Protein AF-A0A482W1H2-F1 (afdb_monomer)

InterPro domains:
  IPR009038 GOLD domain [PF01105] (142-321)
  IPR009038 GOLD domain [PS50866] (151-233)
  IPR009038 GOLD domain [SM01190] (141-322)
  IPR009395 Biogenesis of lysosome-related organelles complex 1 subunit 1 [PTHR13073] (1-127)
  IPR036598 GOLD domain superfamily [SSF101576] (150-241)

Organism: Asbolus verrucosus (NCBI:txid1661398)

Sequence (332 aa):
MLSSMVKEHQAKQSSKKEIQEGKRKEACAAASDLTQALVDHLNVGVAQAYLNQKKLDAEAKQLHASATNFSKQTQQWLTLVESFSSALKEIGDVENWAKSIEGDVRTISTALEIVYKNSQEASQTQTTVPWYENLPAVAMDYKVHIDPGKEDCYFQYVNPGATFYVSFQVVRGGDGMAGFAVRHPSGQIVHPYQWKPSSEYQDQTSTGGYYSVCIDNQFSRFAGKLVNIYITVVRYDMWDKYTKEIDELNMNMENFTSTIVTVDRNINDILQYQHHSRAREAWDFNLLQDNNSYVVRWSIIQIIVIAATTAVQVYFVRKLFDIKTGSSRSRI

pLDDT: mean 84.41, std 13.29, range [44.81, 98.0]

Nearest PDB structures (foldseek):
  5gu5-assembly1_A  TM=9.517E-01  e=8.735E-11  Mus musculus
  7rrm-assembly2_B-2  TM=8.733E-01  e=1.654E-09  Homo sapiens
  5azw-assembly1_B  TM=9.036E-01  e=1.435E-08  Homo sapiens
  4tlg-assembly1_A  TM=7.667E-01  e=1.147E-06  Homo sapiens
  1sfp-assembly1_A-2  TM=5.319E-01  e=4.636E-04  Bos taurus

Structure (mmCIF, N/CA/C/O backbone):
data_AF-A0A482W1H2-F1
#
_entry.id   AF-A0A482W1H2-F1
#
loop_
_atom_site.group_PDB
_atom_site.id
_atom_site.type_symbol
_atom_site.label_atom_id
_atom_site.label_alt_id
_atom_site.label_comp_id
_atom_site.label_asym_id
_atom_site.label_entity_id
_atom_site.label_seq_id
_atom_site.pdbx_PDB_ins_code
_atom_site.Cartn_x
_atom_site.Cartn_y
_atom_site.Cartn_z
_atom_site.occupancy
_atom_site.B_iso_or_equiv
_atom_site.auth_seq_id
_atom_site.auth_comp_id
_atom_site.auth_asym_id
_atom_site.auth_atom_id
_atom_site.pdbx_PDB_model_num
ATOM 1 N N . MET A 1 1 ? 67.833 123.701 4.660 1.00 60.84 1 MET A N 1
ATOM 2 C CA . MET A 1 1 ? 67.737 122.621 5.670 1.00 60.84 1 MET A CA 1
ATOM 3 C C . MET A 1 1 ? 66.506 121.724 5.505 1.00 60.84 1 MET A C 1
ATOM 5 O O . MET A 1 1 ? 66.627 120.537 5.757 1.00 60.84 1 MET A O 1
ATOM 9 N N . LEU A 1 2 ? 65.358 122.225 5.021 1.00 72.06 2 LEU A N 1
ATOM 10 C CA . LEU A 1 2 ? 64.160 121.397 4.769 1.00 72.06 2 LEU A CA 1
ATOM 11 C C . LEU A 1 2 ? 64.299 120.419 3.586 1.00 72.06 2 LEU A C 1
ATOM 13 O O . LEU A 1 2 ? 63.928 119.258 3.699 1.00 72.06 2 LEU A O 1
ATOM 17 N N . SER A 1 3 ? 64.879 120.859 2.465 1.00 75.44 3 SER A N 1
ATOM 18 C CA . SER A 1 3 ? 64.976 120.036 1.243 1.00 75.44 3 SER A CA 1
ATOM 19 C C . SER A 1 3 ? 65.825 118.773 1.426 1.00 75.44 3 SER A C 1
ATOM 21 O O . SER A 1 3 ? 65.424 117.690 1.007 1.00 75.44 3 SER A O 1
ATOM 23 N N . SER A 1 4 ? 66.964 118.885 2.117 1.00 75.44 4 SER A N 1
ATOM 24 C CA . SER A 1 4 ? 67.827 117.732 2.401 1.00 75.44 4 SER A CA 1
ATOM 25 C C . SER A 1 4 ? 67.111 116.688 3.257 1.00 75.44 4 SER A C 1
ATOM 27 O O . SER A 1 4 ? 67.213 115.497 2.986 1.00 75.44 4 SER A O 1
ATOM 29 N N . MET A 1 5 ? 66.318 117.140 4.228 1.00 79.62 5 MET A N 1
ATOM 30 C CA . MET A 1 5 ? 65.550 116.270 5.115 1.00 79.62 5 MET A CA 1
ATOM 31 C C . MET A 1 5 ? 64.401 115.564 4.377 1.00 79.62 5 MET A C 1
ATOM 33 O O . MET A 1 5 ? 64.181 114.371 4.572 1.00 79.62 5 MET A O 1
ATOM 37 N N . VAL A 1 6 ? 63.711 116.272 3.473 1.00 78.25 6 VAL A N 1
ATOM 38 C CA . VAL A 1 6 ? 62.664 115.695 2.610 1.00 78.25 6 VAL A CA 1
ATOM 39 C C . VAL A 1 6 ? 63.244 114.651 1.666 1.00 78.25 6 VAL A C 1
ATOM 41 O O . VAL A 1 6 ? 62.684 113.566 1.543 1.00 78.25 6 VAL A O 1
ATOM 44 N N . LYS A 1 7 ? 64.378 114.948 1.026 1.00 82.06 7 LYS A N 1
ATOM 45 C CA . LYS A 1 7 ? 65.005 114.042 0.058 1.00 82.06 7 LYS A CA 1
ATOM 46 C C . LYS A 1 7 ? 65.476 112.745 0.723 1.00 82.06 7 LYS A C 1
ATOM 48 O O . LYS A 1 7 ? 65.290 111.663 0.174 1.00 82.06 7 LYS A O 1
ATOM 53 N N . GLU A 1 8 ? 66.028 112.839 1.931 1.00 83.44 8 GLU A N 1
ATOM 54 C CA . GLU A 1 8 ? 66.431 111.673 2.719 1.00 83.44 8 GLU A CA 1
ATOM 55 C C . GLU A 1 8 ? 65.225 110.867 3.223 1.00 83.44 8 GLU A C 1
ATOM 57 O O . GLU A 1 8 ? 65.229 109.637 3.149 1.00 83.44 8 GLU A O 1
ATOM 62 N N . HIS A 1 9 ? 64.166 111.541 3.685 1.00 82.81 9 HIS A N 1
ATOM 63 C CA . HIS A 1 9 ? 62.922 110.868 4.052 1.00 82.81 9 HIS A CA 1
ATOM 64 C C . HIS A 1 9 ? 62.311 110.143 2.850 1.00 82.81 9 HIS A C 1
ATOM 66 O O . HIS A 1 9 ? 61.956 108.976 2.977 1.00 82.81 9 HIS A O 1
ATOM 72 N N . GLN A 1 10 ? 62.259 110.788 1.679 1.00 78.88 10 GLN A N 1
ATOM 73 C CA . GLN A 1 10 ? 61.773 110.191 0.433 1.00 78.88 10 GLN A CA 1
ATOM 74 C C . GLN A 1 10 ? 62.584 108.952 0.028 1.00 78.88 10 GLN A C 1
ATOM 76 O O . GLN A 1 10 ? 61.983 107.936 -0.304 1.00 78.88 10 GLN A O 1
ATOM 81 N N . ALA A 1 11 ? 63.918 108.976 0.118 1.00 72.50 11 ALA A N 1
ATOM 82 C CA . ALA A 1 11 ? 64.754 107.811 -0.199 1.00 72.50 11 ALA A CA 1
ATOM 83 C C . ALA A 1 11 ? 64.601 106.671 0.825 1.00 72.50 11 ALA A C 1
ATOM 85 O O . ALA A 1 11 ? 64.528 105.493 0.473 1.00 72.50 11 ALA A O 1
ATOM 86 N N . LYS A 1 12 ? 64.502 107.005 2.117 1.00 85.00 12 LYS A N 1
ATOM 87 C CA . LYS A 1 12 ? 64.200 106.014 3.159 1.00 85.00 12 LYS A CA 1
ATOM 88 C C . LYS A 1 12 ? 62.801 105.430 2.974 1.00 85.00 12 LYS A C 1
ATOM 90 O O . LYS A 1 12 ? 62.611 104.237 3.194 1.00 85.00 12 LYS A O 1
ATOM 95 N N . GLN A 1 13 ? 61.830 106.240 2.561 1.00 86.62 13 GLN A N 1
ATOM 96 C CA . GLN A 1 13 ? 60.470 105.797 2.277 1.00 86.62 13 GLN A CA 1
ATOM 97 C C . GLN A 1 13 ? 60.430 104.882 1.048 1.00 86.62 13 GLN A C 1
ATOM 99 O O . GLN A 1 13 ? 59.791 103.835 1.118 1.00 86.62 13 GLN A O 1
ATOM 104 N N . SER A 1 14 ? 61.139 105.212 -0.038 1.00 84.25 14 SER A N 1
ATOM 105 C CA . SER A 1 14 ? 61.232 104.346 -1.221 1.00 84.25 14 SER A CA 1
ATOM 106 C C . SER A 1 14 ? 61.936 103.026 -0.903 1.00 84.25 14 SER A C 1
ATOM 108 O O . SER A 1 14 ? 61.413 101.970 -1.237 1.00 84.25 14 SER A O 1
ATOM 110 N N . SER A 1 15 ? 63.046 103.063 -0.158 1.00 87.06 15 SER A N 1
ATOM 111 C CA . SER A 1 15 ? 63.764 101.856 0.273 1.00 87.06 15 SER A CA 1
ATOM 112 C C . SER A 1 15 ? 62.911 100.970 1.189 1.00 87.06 15 SER A C 1
ATOM 114 O O . SER A 1 15 ? 62.834 99.758 0.991 1.00 87.06 15 SER A O 1
ATOM 116 N N . LYS A 1 16 ? 62.186 101.555 2.154 1.00 87.69 16 LYS A N 1
ATOM 117 C CA . LYS A 1 16 ? 61.230 100.798 2.980 1.00 87.69 16 LYS A CA 1
ATOM 118 C C . LYS A 1 16 ? 60.110 100.190 2.142 1.00 87.69 16 LYS A C 1
ATOM 120 O O . LYS A 1 16 ? 59.722 99.056 2.409 1.00 87.69 16 LYS A O 1
ATOM 125 N N . LYS A 1 17 ? 59.605 100.923 1.144 1.00 86.12 17 LYS A N 1
ATOM 126 C CA . LYS A 1 17 ? 58.564 100.438 0.234 1.00 86.12 17 LYS A CA 1
ATOM 127 C C . LYS A 1 17 ? 59.053 99.241 -0.585 1.00 86.12 17 LYS A C 1
ATOM 129 O O . LYS A 1 17 ? 58.345 98.244 -0.633 1.00 86.12 17 LYS A O 1
ATOM 134 N N . GLU A 1 18 ? 60.260 99.287 -1.143 1.00 79.94 18 GLU A N 1
ATOM 135 C CA . GLU A 1 18 ? 60.852 98.153 -1.871 1.00 79.94 18 GLU A CA 1
ATOM 136 C C . GLU A 1 18 ? 61.064 96.934 -0.973 1.00 79.94 18 GLU A C 1
ATOM 138 O O . GLU A 1 18 ? 60.687 95.825 -1.343 1.00 79.94 18 GLU A O 1
ATOM 143 N N . ILE A 1 19 ? 61.597 97.128 0.239 1.00 91.00 19 ILE A N 1
ATOM 144 C CA . ILE A 1 19 ? 61.777 96.030 1.199 1.00 91.00 19 ILE A CA 1
ATOM 145 C C . ILE A 1 19 ? 60.418 95.433 1.596 1.00 91.00 19 ILE A C 1
ATOM 147 O O . ILE A 1 19 ? 60.288 94.214 1.704 1.00 91.00 19 ILE A O 1
ATOM 151 N N . GLN A 1 20 ? 59.388 96.261 1.799 1.00 83.69 20 GLN A N 1
ATOM 152 C CA . GLN A 1 20 ? 58.037 95.791 2.111 1.00 83.69 20 GLN A CA 1
ATOM 153 C C . GLN A 1 20 ? 57.396 95.058 0.924 1.00 83.69 20 GLN A C 1
ATOM 155 O O . GLN A 1 20 ? 56.755 94.029 1.128 1.00 83.69 20 GLN A O 1
ATOM 160 N N . GLU A 1 21 ? 57.592 95.530 -0.309 1.00 88.50 21 GLU A N 1
ATOM 161 C CA . GLU A 1 21 ? 57.155 94.828 -1.520 1.00 88.50 21 GLU A CA 1
ATOM 162 C C . GLU A 1 21 ? 57.900 93.500 -1.717 1.00 88.50 21 GLU A C 1
ATOM 164 O O . GLU A 1 21 ? 57.268 92.510 -2.088 1.00 88.50 21 GLU A O 1
ATOM 169 N N . GLY A 1 22 ? 59.199 93.446 -1.409 1.00 91.69 22 GLY A N 1
ATOM 170 C CA . GLY A 1 22 ? 60.004 92.223 -1.412 1.00 91.69 22 GLY A CA 1
ATOM 171 C C . GLY A 1 22 ? 59.475 91.193 -0.416 1.00 91.69 22 GLY A C 1
ATOM 172 O O . GLY A 1 22 ? 59.097 90.093 -0.811 1.00 91.69 22 GLY A O 1
ATOM 173 N N . LYS A 1 23 ? 59.302 91.589 0.851 1.00 91.94 23 LYS A N 1
ATOM 174 C CA . LYS A 1 23 ? 58.713 90.723 1.886 1.00 91.94 23 LYS A CA 1
ATOM 175 C C . LYS A 1 23 ? 57.289 90.285 1.548 1.00 91.94 23 LYS A C 1
ATOM 177 O O . LYS A 1 23 ? 56.908 89.159 1.848 1.00 91.94 23 LYS A O 1
ATOM 182 N N . ARG A 1 24 ? 56.492 91.150 0.905 1.00 91.12 24 ARG A N 1
ATOM 183 C CA . ARG A 1 24 ? 55.151 90.785 0.425 1.00 91.12 24 ARG A CA 1
ATOM 184 C C . ARG A 1 24 ? 55.225 89.706 -0.655 1.00 91.12 24 ARG A C 1
ATOM 186 O O . ARG A 1 24 ? 54.437 88.769 -0.606 1.00 91.12 24 ARG A O 1
ATOM 193 N N . LYS A 1 25 ? 56.154 89.818 -1.612 1.00 92.56 25 LYS A N 1
ATOM 194 C CA . LYS A 1 25 ? 56.367 88.794 -2.649 1.00 92.56 25 LYS A CA 1
ATOM 195 C C . LYS A 1 25 ? 56.822 87.466 -2.046 1.00 92.56 25 LYS A C 1
ATOM 197 O O . LYS A 1 25 ? 56.262 86.442 -2.412 1.00 92.56 25 LYS A O 1
ATOM 202 N N . GLU A 1 26 ? 57.760 87.489 -1.102 1.00 93.12 26 GLU A N 1
ATOM 203 C CA . GLU A 1 26 ? 58.218 86.286 -0.390 1.00 93.12 26 GLU A CA 1
ATOM 204 C C . GLU A 1 26 ? 57.081 85.622 0.394 1.00 93.12 2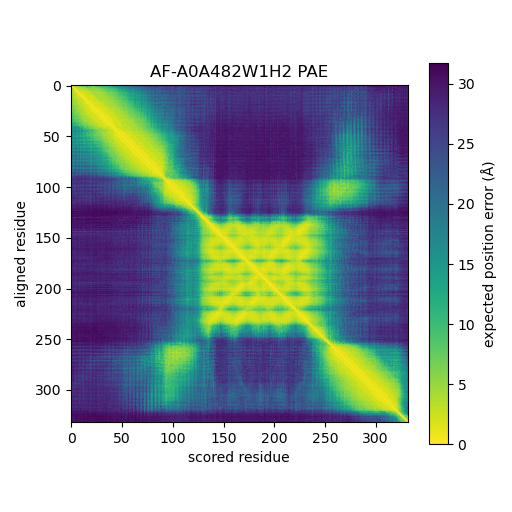6 GLU A C 1
ATOM 206 O O . GLU A 1 26 ? 56.884 84.415 0.285 1.00 93.12 26 GLU A O 1
ATOM 211 N N . ALA A 1 27 ? 56.273 86.405 1.116 1.00 92.31 27 ALA A N 1
ATOM 212 C CA . ALA A 1 27 ? 55.111 85.885 1.832 1.00 92.31 27 ALA A CA 1
ATOM 213 C C . ALA A 1 27 ? 54.056 85.293 0.879 1.00 92.31 27 ALA A C 1
ATOM 215 O O . ALA A 1 27 ? 53.499 84.238 1.169 1.00 92.31 27 ALA A O 1
ATOM 216 N N . CYS A 1 28 ? 53.796 85.934 -0.269 1.00 91.75 28 CYS A N 1
ATOM 217 C CA . CYS A 1 28 ? 52.891 85.397 -1.289 1.00 91.75 28 CYS A CA 1
ATOM 218 C C . CYS A 1 28 ? 53.426 84.107 -1.926 1.00 91.75 28 CYS A C 1
ATOM 220 O O . CYS A 1 28 ? 52.642 83.190 -2.150 1.00 91.75 28 CYS A O 1
ATOM 222 N N . ALA A 1 29 ? 54.732 84.021 -2.195 1.00 93.75 29 ALA A N 1
ATOM 223 C CA . ALA A 1 29 ? 55.358 82.815 -2.733 1.00 93.75 29 ALA A CA 1
ATOM 224 C C . ALA A 1 29 ? 55.294 81.661 -1.724 1.00 93.75 29 ALA A C 1
ATOM 226 O O . ALA A 1 29 ? 54.770 80.603 -2.049 1.00 93.75 29 ALA A O 1
ATOM 227 N N . ALA A 1 30 ? 55.693 81.897 -0.470 1.00 93.56 30 ALA A N 1
ATOM 228 C CA . ALA A 1 30 ? 55.628 80.887 0.586 1.00 93.56 30 ALA A CA 1
ATOM 229 C C . ALA A 1 30 ? 54.189 80.411 0.861 1.00 93.56 30 ALA A C 1
ATOM 231 O O . ALA A 1 30 ? 53.959 79.223 1.084 1.00 93.56 30 ALA A O 1
ATOM 232 N N . ALA A 1 31 ? 53.206 81.319 0.816 1.00 93.69 31 ALA A N 1
ATOM 233 C CA . ALA A 1 31 ? 51.795 80.955 0.926 1.00 93.69 31 ALA A CA 1
ATOM 234 C C . ALA A 1 31 ? 51.332 80.105 -0.269 1.00 93.69 31 ALA A C 1
ATOM 236 O O . ALA A 1 31 ? 50.649 79.105 -0.064 1.00 93.69 31 ALA A O 1
ATOM 237 N N . SER A 1 32 ? 51.733 80.466 -1.494 1.00 92.69 32 SER A N 1
ATOM 238 C CA . SER A 1 32 ? 51.430 79.697 -2.705 1.00 92.69 32 SER A CA 1
ATOM 239 C C . SER A 1 32 ? 52.026 78.288 -2.640 1.00 92.69 32 SER A C 1
ATOM 241 O O . SER A 1 32 ? 51.312 77.315 -2.878 1.00 92.69 32 SER A O 1
ATOM 243 N N . ASP A 1 33 ? 53.294 78.164 -2.249 1.00 93.81 33 ASP A N 1
ATOM 244 C CA . ASP A 1 33 ? 53.989 76.879 -2.127 1.00 93.81 33 ASP A CA 1
ATOM 245 C C . ASP A 1 33 ? 53.321 75.977 -1.084 1.00 93.81 33 ASP A C 1
ATOM 247 O O . ASP A 1 33 ? 53.091 74.794 -1.340 1.00 93.81 33 ASP A O 1
ATOM 251 N N . LEU A 1 34 ? 52.927 76.536 0.068 1.00 93.88 34 LEU A N 1
ATOM 252 C CA . LEU A 1 34 ? 52.179 75.794 1.082 1.00 93.88 34 LEU A CA 1
ATOM 253 C C . LEU A 1 34 ? 50.813 75.338 0.555 1.00 93.88 34 LEU A C 1
ATOM 255 O O . LEU A 1 34 ? 50.430 74.191 0.779 1.00 93.88 34 LEU A O 1
ATOM 259 N N . THR A 1 35 ? 50.075 76.209 -0.144 1.00 92.56 35 THR A N 1
ATOM 260 C CA . THR A 1 35 ? 48.774 75.829 -0.713 1.00 92.56 35 THR A CA 1
ATOM 261 C C . THR A 1 35 ? 48.912 74.739 -1.766 1.00 92.56 35 THR A C 1
ATOM 263 O O . THR A 1 35 ? 48.115 73.805 -1.759 1.00 92.56 35 THR A O 1
ATOM 266 N N . GLN A 1 36 ? 49.945 74.798 -2.609 1.00 92.50 36 GLN A N 1
ATOM 267 C CA . GLN A 1 36 ? 50.203 73.781 -3.621 1.00 92.50 36 GLN A CA 1
ATOM 268 C C . GLN A 1 36 ? 50.574 72.445 -2.970 1.00 92.50 36 GLN A C 1
ATOM 270 O O . GLN A 1 36 ? 49.955 71.429 -3.274 1.00 92.50 36 GLN A O 1
ATOM 275 N N . ALA A 1 37 ? 51.493 72.450 -2.000 1.00 91.75 37 ALA A N 1
ATOM 276 C CA . ALA A 1 37 ? 51.878 71.247 -1.265 1.00 91.75 37 ALA A CA 1
ATOM 277 C C . ALA A 1 37 ? 50.694 70.616 -0.508 1.00 91.75 37 ALA A C 1
ATOM 279 O O . ALA A 1 37 ? 50.556 69.392 -0.477 1.00 91.75 37 ALA A O 1
ATOM 280 N N . LEU A 1 38 ? 49.813 71.438 0.078 1.00 92.31 38 LEU A N 1
ATOM 281 C CA . LEU A 1 38 ? 48.607 70.966 0.758 1.00 92.31 38 LEU A CA 1
ATOM 282 C C . LEU A 1 38 ? 47.605 70.349 -0.226 1.00 92.31 38 LEU A C 1
ATOM 284 O O . LEU A 1 38 ? 47.059 69.282 0.056 1.00 92.31 38 LEU A O 1
ATOM 288 N N . VAL A 1 39 ? 47.375 70.999 -1.371 1.00 92.94 39 VAL A N 1
ATOM 289 C CA . VAL A 1 39 ? 46.490 70.497 -2.432 1.00 92.94 39 VAL A CA 1
ATOM 290 C C . VAL A 1 39 ? 47.022 69.184 -2.999 1.00 92.94 39 VAL A C 1
ATOM 292 O O . VAL A 1 39 ? 46.257 68.232 -3.122 1.00 92.94 39 VAL A O 1
ATOM 295 N N . ASP A 1 40 ? 48.322 69.090 -3.273 1.00 91.50 40 ASP A N 1
ATOM 296 C CA . ASP A 1 40 ? 48.941 67.875 -3.804 1.00 91.50 40 ASP A CA 1
ATOM 297 C C . ASP A 1 40 ? 48.857 66.720 -2.801 1.00 91.50 40 ASP A C 1
ATOM 299 O O . ASP A 1 40 ? 48.434 65.619 -3.159 1.00 91.50 40 ASP A O 1
ATOM 303 N N . HIS A 1 41 ? 49.159 66.971 -1.522 1.00 89.94 41 HIS A N 1
ATOM 304 C CA . HIS A 1 41 ? 49.015 65.960 -0.474 1.00 89.94 41 HIS A CA 1
ATOM 305 C C . HIS A 1 41 ? 47.560 65.493 -0.325 1.00 89.94 41 HIS A C 1
ATOM 307 O O . HIS A 1 41 ? 47.296 64.293 -0.209 1.00 89.94 41 HIS A O 1
ATOM 313 N N . LEU A 1 42 ? 46.600 66.423 -0.354 1.00 90.94 42 LEU A N 1
ATOM 314 C CA . LEU A 1 42 ? 45.182 66.092 -0.255 1.00 90.94 42 LEU A CA 1
ATOM 315 C C . LEU A 1 42 ? 44.706 65.303 -1.481 1.00 90.94 42 LEU A C 1
ATOM 317 O O . LEU A 1 42 ? 44.036 64.288 -1.316 1.00 90.94 42 LEU A O 1
ATOM 321 N N . ASN A 1 43 ? 45.109 65.690 -2.692 1.00 92.00 43 ASN A N 1
ATOM 322 C CA . ASN A 1 43 ? 44.768 64.984 -3.927 1.00 92.00 43 ASN A CA 1
ATOM 323 C C . ASN A 1 43 ? 45.324 63.555 -3.948 1.00 92.00 43 ASN A C 1
ATOM 325 O O . ASN A 1 43 ? 44.599 62.623 -4.295 1.00 92.00 43 ASN A O 1
ATOM 329 N N . VAL A 1 44 ? 46.581 63.360 -3.533 1.00 92.44 44 VAL A N 1
ATOM 330 C CA . VAL A 1 44 ? 47.191 62.024 -3.428 1.00 92.44 44 VAL A CA 1
ATOM 331 C C . VAL A 1 44 ? 46.484 61.186 -2.361 1.00 92.44 44 VAL A C 1
ATOM 333 O O . VAL A 1 44 ? 46.137 60.032 -2.617 1.00 92.44 44 VAL A O 1
ATOM 336 N N . GLY A 1 45 ? 46.209 61.765 -1.188 1.00 91.62 45 GLY A N 1
ATOM 337 C CA . GLY A 1 45 ? 45.482 61.087 -0.113 1.00 91.62 45 GLY A CA 1
ATOM 338 C C . GLY A 1 45 ? 44.071 60.663 -0.530 1.00 91.62 45 GLY A C 1
ATOM 339 O O . GLY A 1 45 ? 43.669 59.524 -0.288 1.00 91.62 45 GLY A O 1
ATOM 340 N N . VAL A 1 46 ? 43.342 61.542 -1.222 1.00 94.06 46 VAL A N 1
ATOM 341 C CA . VAL A 1 46 ? 42.001 61.263 -1.758 1.00 94.06 46 VAL A CA 1
ATOM 342 C C . VAL A 1 46 ? 42.057 60.188 -2.845 1.00 94.06 46 VAL A C 1
ATOM 344 O O . VAL A 1 46 ? 41.245 59.264 -2.821 1.00 94.06 46 VAL A O 1
ATOM 347 N N . ALA A 1 47 ? 43.032 60.244 -3.758 1.00 90.25 47 ALA A N 1
ATOM 348 C CA . ALA A 1 47 ? 43.207 59.225 -4.792 1.00 90.25 47 ALA A CA 1
ATOM 349 C C . ALA A 1 47 ? 43.491 57.839 -4.188 1.00 90.25 47 ALA A C 1
ATOM 351 O O . ALA A 1 47 ? 42.886 56.847 -4.599 1.00 90.25 47 ALA A O 1
ATOM 352 N N . GLN A 1 48 ? 44.353 57.764 -3.169 1.00 93.06 48 GLN A N 1
ATOM 353 C CA . GLN A 1 48 ? 44.643 56.512 -2.472 1.00 93.06 48 GLN A CA 1
ATOM 354 C C . GLN A 1 48 ? 43.421 55.985 -1.710 1.00 93.06 48 GLN A C 1
ATOM 356 O O . GLN A 1 48 ? 43.129 54.789 -1.771 1.00 93.06 48 GLN A O 1
ATOM 361 N N . ALA A 1 49 ? 42.682 56.859 -1.019 1.00 93.88 49 ALA A N 1
ATOM 362 C CA . ALA A 1 49 ? 41.448 56.485 -0.333 1.00 93.88 49 ALA A CA 1
ATOM 363 C C . ALA A 1 49 ? 40.408 55.930 -1.318 1.00 93.88 49 ALA A C 1
ATOM 365 O O . ALA A 1 49 ? 39.799 54.896 -1.049 1.00 93.88 49 ALA A O 1
ATOM 366 N N . TYR A 1 50 ? 40.275 56.551 -2.492 1.00 94.12 50 TYR A N 1
ATOM 367 C CA . TYR A 1 50 ? 39.379 56.093 -3.550 1.00 94.12 50 TYR A CA 1
ATOM 368 C C . TYR A 1 50 ? 39.781 54.721 -4.113 1.00 94.12 50 TYR A C 1
ATOM 370 O O . TYR A 1 50 ? 38.935 53.843 -4.290 1.00 94.12 50 TYR A O 1
ATOM 378 N N . LEU A 1 51 ? 41.077 54.490 -4.356 1.00 93.81 51 LEU A N 1
ATOM 379 C CA . LEU A 1 51 ? 41.577 53.184 -4.800 1.00 93.81 51 LEU A CA 1
ATOM 380 C C . LEU A 1 51 ? 41.342 52.092 -3.749 1.00 93.81 51 LEU A C 1
ATOM 382 O O . LEU A 1 51 ? 40.902 50.993 -4.095 1.00 93.81 51 LEU A O 1
ATOM 386 N N . ASN A 1 52 ? 41.580 52.404 -2.473 1.00 95.31 52 ASN A N 1
ATOM 387 C CA . ASN A 1 52 ? 41.309 51.489 -1.368 1.00 95.31 52 ASN A CA 1
ATOM 388 C C . ASN A 1 52 ? 39.810 51.175 -1.260 1.00 95.31 52 ASN A C 1
ATOM 390 O O . ASN A 1 52 ? 39.451 50.006 -1.142 1.00 95.31 52 ASN A O 1
ATOM 394 N N . GLN A 1 53 ? 38.938 52.182 -1.375 1.00 93.88 53 GLN A N 1
ATOM 395 C CA . GLN A 1 53 ? 37.486 51.994 -1.394 1.00 93.88 53 GLN A CA 1
ATOM 396 C C . GLN A 1 53 ? 37.060 51.066 -2.536 1.00 93.88 53 GLN A C 1
ATOM 398 O O . GLN A 1 53 ? 36.332 50.105 -2.309 1.00 93.88 53 GLN A O 1
ATOM 403 N N . LYS A 1 54 ? 37.574 51.283 -3.753 1.00 95.75 54 LYS A N 1
ATOM 404 C CA . LYS A 1 54 ? 37.257 50.434 -4.910 1.00 95.75 54 LYS A CA 1
ATOM 405 C C . LYS A 1 54 ? 37.722 48.987 -4.719 1.00 95.75 54 LYS A C 1
ATOM 407 O O . LYS A 1 54 ? 37.029 48.061 -5.142 1.00 95.75 54 LYS A O 1
ATOM 412 N N . LYS A 1 55 ? 38.889 48.783 -4.098 1.00 95.75 55 LYS A N 1
ATOM 413 C CA . LYS A 1 55 ? 39.404 47.446 -3.774 1.00 95.75 55 LYS A CA 1
ATOM 414 C C . LYS A 1 55 ? 38.527 46.752 -2.728 1.00 95.75 55 LYS A C 1
ATOM 416 O O . LYS A 1 55 ? 38.144 45.606 -2.942 1.00 95.75 55 LYS A O 1
ATOM 421 N N . LEU A 1 56 ? 38.158 47.460 -1.660 1.00 95.69 56 LEU A N 1
ATOM 422 C CA . LEU A 1 56 ? 37.254 46.951 -0.627 1.00 95.69 56 LEU A CA 1
ATOM 423 C C . LEU A 1 56 ? 35.879 46.592 -1.202 1.00 95.69 56 LEU A C 1
ATOM 425 O O . LEU A 1 56 ? 35.366 45.518 -0.906 1.00 95.69 56 LEU A O 1
ATOM 429 N N . ASP A 1 57 ? 35.319 47.420 -2.086 1.00 95.62 57 ASP A N 1
ATOM 430 C CA . ASP A 1 57 ? 34.048 47.125 -2.760 1.00 95.62 57 ASP A CA 1
ATOM 431 C C . ASP A 1 57 ? 34.134 45.866 -3.638 1.00 95.62 57 ASP A C 1
ATOM 433 O O . ASP A 1 57 ? 33.174 45.095 -3.726 1.00 95.62 57 ASP A O 1
ATOM 437 N N . ALA A 1 58 ? 35.272 45.636 -4.301 1.00 94.88 58 ALA A N 1
ATOM 438 C CA . ALA A 1 58 ? 35.490 44.437 -5.107 1.00 94.88 58 ALA A CA 1
ATOM 439 C C . ALA A 1 58 ? 35.595 43.174 -4.236 1.00 94.88 58 ALA A C 1
ATOM 441 O O . ALA A 1 58 ? 34.922 42.180 -4.519 1.00 94.88 58 ALA A O 1
ATOM 442 N N . GLU A 1 59 ? 36.378 43.225 -3.155 1.00 95.81 59 GLU A N 1
ATOM 443 C CA . GLU A 1 59 ? 36.508 42.124 -2.192 1.00 95.81 59 GLU A CA 1
ATOM 444 C C . GLU A 1 59 ? 35.171 41.831 -1.493 1.00 95.81 59 GLU A C 1
ATOM 446 O O . GLU A 1 59 ? 34.781 40.669 -1.376 1.00 95.81 59 GLU A O 1
ATOM 451 N N . ALA A 1 60 ? 34.407 42.863 -1.120 1.00 95.00 60 ALA A N 1
ATOM 452 C CA . ALA A 1 60 ? 33.078 42.720 -0.531 1.00 95.00 60 ALA A CA 1
ATOM 453 C C . ALA A 1 60 ? 32.089 42.045 -1.495 1.00 95.00 60 ALA A C 1
ATOM 455 O O . ALA A 1 60 ? 31.361 41.132 -1.098 1.00 95.00 60 ALA A O 1
ATOM 456 N N . LYS A 1 61 ? 32.090 42.432 -2.780 1.00 95.56 61 LYS A N 1
ATOM 457 C CA . LYS A 1 61 ? 31.267 41.776 -3.813 1.00 95.56 61 LYS A CA 1
ATOM 458 C C . LYS A 1 61 ? 31.649 40.312 -4.002 1.00 95.56 61 LYS A C 1
ATOM 460 O O . LYS A 1 61 ? 30.763 39.463 -4.098 1.00 95.56 61 LYS A O 1
ATOM 465 N N . GLN A 1 62 ? 32.944 40.006 -4.037 1.00 95.00 62 GLN A N 1
ATOM 466 C CA . GLN A 1 62 ? 33.421 38.630 -4.162 1.00 95.00 62 GLN A CA 1
ATOM 467 C C . GLN A 1 62 ? 33.030 37.788 -2.942 1.00 95.00 62 GLN A C 1
ATOM 469 O O . GLN A 1 62 ? 32.534 36.673 -3.101 1.00 95.00 62 GLN A O 1
ATOM 474 N N . LEU A 1 63 ? 33.197 38.326 -1.733 1.00 95.31 63 LEU A N 1
ATOM 475 C CA . LEU A 1 63 ? 32.798 37.656 -0.499 1.00 95.31 63 LEU A CA 1
ATOM 476 C C . LEU A 1 63 ? 31.289 37.387 -0.479 1.00 95.31 63 LEU A C 1
ATOM 478 O O . LEU A 1 63 ? 30.869 36.282 -0.145 1.00 95.31 63 LEU A O 1
ATOM 482 N N . HIS A 1 64 ? 30.477 38.359 -0.899 1.00 94.44 64 HIS A N 1
ATOM 483 C CA . HIS A 1 64 ? 29.027 38.206 -0.986 1.00 94.44 64 HIS A CA 1
ATOM 484 C C . HIS A 1 64 ? 28.614 37.117 -1.990 1.00 94.44 64 HIS A C 1
ATOM 486 O O . HIS A 1 64 ? 27.750 36.288 -1.692 1.00 94.44 64 HIS A O 1
ATOM 492 N N . ALA A 1 65 ? 29.267 37.060 -3.156 1.00 94.75 65 ALA A N 1
ATOM 493 C CA . ALA A 1 65 ? 29.039 36.005 -4.141 1.00 94.75 65 ALA A CA 1
ATOM 494 C C . ALA A 1 65 ? 29.410 34.616 -3.587 1.00 94.75 65 ALA A C 1
ATOM 496 O O . ALA A 1 65 ? 28.621 33.676 -3.698 1.00 94.75 65 ALA A O 1
ATOM 497 N N . SER A 1 66 ? 30.566 34.494 -2.928 1.00 94.06 66 SER A N 1
ATOM 498 C CA . SER A 1 66 ? 31.002 33.251 -2.280 1.00 94.06 66 SER A CA 1
ATOM 499 C C . SER A 1 66 ? 30.057 32.819 -1.158 1.00 94.06 66 SER A C 1
ATOM 501 O O . SER A 1 66 ? 29.687 31.650 -1.102 1.00 94.06 66 SER A O 1
ATOM 503 N N . ALA A 1 67 ? 29.600 33.748 -0.313 1.00 94.62 67 ALA A N 1
ATOM 504 C CA . ALA A 1 67 ? 28.634 33.471 0.751 1.00 94.62 67 ALA A CA 1
ATOM 505 C C . ALA A 1 67 ? 27.286 32.995 0.189 1.00 94.62 67 ALA A C 1
ATOM 507 O O . ALA A 1 67 ? 26.698 32.044 0.700 1.00 94.62 67 ALA A O 1
ATOM 508 N N . THR A 1 68 ? 26.828 33.601 -0.910 1.00 95.06 68 THR A N 1
ATOM 509 C CA . THR A 1 68 ? 25.597 33.187 -1.599 1.00 95.06 68 THR A CA 1
ATOM 510 C C . THR A 1 68 ? 25.734 31.780 -2.179 1.00 95.06 68 THR A C 1
ATOM 512 O O . THR A 1 68 ? 24.835 30.954 -2.029 1.00 95.06 68 THR A O 1
ATOM 515 N N . ASN A 1 69 ? 26.869 31.471 -2.810 1.00 93.50 69 ASN A N 1
ATOM 516 C CA . ASN A 1 69 ? 27.138 30.133 -3.339 1.00 93.50 69 ASN A CA 1
ATOM 517 C C . ASN A 1 69 ? 27.245 29.090 -2.224 1.00 93.50 69 ASN A C 1
ATOM 519 O O . ASN A 1 69 ? 26.656 28.017 -2.335 1.00 93.50 69 ASN A O 1
ATOM 523 N N . PHE A 1 70 ? 27.932 29.417 -1.132 1.00 95.25 70 PHE A N 1
ATOM 524 C CA . PHE A 1 70 ? 28.036 28.548 0.035 1.00 95.25 70 PHE A CA 1
ATOM 525 C C . PHE A 1 70 ? 26.670 28.296 0.685 1.00 95.25 70 PHE A C 1
ATOM 527 O O . PHE A 1 70 ? 26.353 27.161 1.032 1.00 95.25 70 PHE A O 1
ATOM 534 N N . SER A 1 71 ? 25.820 29.322 0.787 1.00 93.81 71 SER A N 1
ATOM 535 C CA . SER A 1 71 ? 24.443 29.181 1.272 1.00 93.81 71 SER A CA 1
ATOM 536 C C . SER A 1 71 ? 23.631 28.230 0.388 1.00 93.81 71 SER A C 1
ATOM 538 O O . SER A 1 71 ? 23.001 27.310 0.908 1.00 93.81 71 SER A O 1
ATOM 540 N N . LYS A 1 72 ? 23.723 28.367 -0.944 1.00 93.25 72 LYS A N 1
ATOM 541 C CA . LYS A 1 72 ? 23.077 27.441 -1.890 1.00 93.25 72 LYS A CA 1
ATOM 542 C C . LYS A 1 72 ? 23.576 26.007 -1.727 1.00 93.25 72 LYS A C 1
ATOM 544 O O . LYS A 1 72 ? 22.766 25.089 -1.664 1.00 93.25 72 LYS A O 1
ATOM 549 N N . GLN A 1 73 ? 24.890 25.808 -1.626 1.00 93.19 73 GLN A N 1
ATOM 550 C CA . GLN A 1 73 ? 25.470 24.481 -1.398 1.00 93.19 73 GLN A CA 1
ATOM 551 C C . GLN A 1 73 ? 25.024 23.886 -0.059 1.00 93.19 73 GLN A C 1
ATOM 553 O O . GLN A 1 73 ? 24.703 22.705 0.010 1.00 93.19 73 GLN A O 1
ATOM 558 N N . THR A 1 74 ? 24.950 24.698 0.994 1.00 94.19 74 THR A N 1
ATOM 559 C CA . THR A 1 74 ? 24.469 24.268 2.314 1.00 94.19 74 THR A CA 1
ATOM 560 C C . THR A 1 74 ? 23.000 23.846 2.255 1.00 94.19 74 THR A C 1
ATOM 562 O O . THR A 1 74 ? 22.641 22.818 2.819 1.00 94.19 74 THR A O 1
ATOM 565 N N . GLN A 1 75 ? 22.154 24.581 1.525 1.00 92.12 75 GLN A N 1
ATOM 566 C CA . GLN A 1 75 ? 20.761 24.181 1.298 1.00 92.12 75 GLN A CA 1
ATOM 567 C C . GLN A 1 75 ? 20.663 22.868 0.514 1.00 92.12 75 GLN A C 1
ATOM 569 O O . GLN A 1 75 ? 19.885 21.997 0.888 1.00 92.12 75 GLN A O 1
ATOM 574 N N . GLN A 1 76 ? 21.487 22.679 -0.520 1.00 91.88 76 GLN A N 1
ATOM 575 C CA . GLN A 1 76 ? 21.552 21.405 -1.245 1.00 91.88 76 GLN A CA 1
ATOM 576 C C . GLN A 1 76 ? 21.961 20.248 -0.320 1.00 91.88 76 GLN A C 1
ATOM 578 O O . GLN A 1 76 ? 21.316 19.201 -0.315 1.00 91.88 76 GLN A O 1
ATOM 583 N N . TRP A 1 77 ? 22.978 20.445 0.519 1.00 92.44 77 TRP A N 1
ATOM 584 C CA . TRP A 1 77 ? 23.379 19.457 1.521 1.00 92.44 77 TRP A CA 1
ATOM 585 C C . TRP A 1 77 ? 22.264 19.141 2.520 1.00 92.44 77 TRP A C 1
ATOM 587 O O . TRP A 1 77 ? 22.045 17.970 2.819 1.00 92.44 77 TRP A O 1
ATOM 597 N N . LEU A 1 78 ? 21.520 20.147 2.984 1.00 91.62 78 LEU A N 1
ATOM 598 C CA . LEU A 1 78 ? 20.363 19.937 3.857 1.00 91.62 78 LEU A CA 1
ATOM 599 C C . LEU A 1 78 ? 19.300 19.067 3.184 1.00 91.62 78 LEU A C 1
ATOM 601 O O . LEU A 1 78 ? 18.859 18.095 3.786 1.00 91.62 78 LEU A O 1
ATOM 605 N N . THR A 1 79 ? 18.964 19.333 1.917 1.00 89.88 79 THR A N 1
ATOM 606 C CA . THR A 1 79 ? 17.983 18.506 1.189 1.00 89.88 79 THR A CA 1
ATOM 607 C C . THR A 1 79 ? 18.437 17.051 1.019 1.00 89.88 79 THR A C 1
ATOM 609 O O . THR A 1 79 ? 17.631 16.123 1.117 1.00 89.88 79 THR A O 1
ATOM 612 N N . LEU A 1 80 ? 19.738 16.812 0.821 1.00 86.06 80 LEU A N 1
ATOM 613 C CA . LEU A 1 80 ? 20.298 15.457 0.769 1.00 86.06 80 LEU A CA 1
ATOM 614 C C . LEU A 1 80 ? 20.211 14.749 2.128 1.00 86.06 80 LEU A C 1
ATOM 616 O O . LEU A 1 80 ? 19.847 13.579 2.190 1.00 86.06 80 LEU A O 1
ATOM 620 N N . VAL A 1 81 ? 20.492 15.455 3.223 1.00 89.31 81 VAL A N 1
ATOM 621 C CA . VAL A 1 81 ? 20.371 14.899 4.579 1.00 89.31 81 VAL A CA 1
ATOM 622 C C . VAL A 1 81 ? 18.909 14.614 4.939 1.00 89.31 81 VAL A C 1
ATOM 624 O O . VAL A 1 81 ? 18.619 13.572 5.523 1.00 89.31 81 VAL A O 1
ATOM 627 N N . GLU A 1 82 ? 17.979 15.492 4.565 1.00 84.88 82 GLU A N 1
ATOM 628 C CA . GLU A 1 82 ? 16.542 15.289 4.782 1.00 84.88 82 GLU A CA 1
ATOM 629 C C . GLU A 1 82 ? 16.006 14.096 3.983 1.00 84.88 82 GLU A C 1
ATOM 631 O O . GLU A 1 82 ? 15.325 13.243 4.551 1.00 84.88 82 GLU A O 1
ATOM 636 N N . SER A 1 83 ? 16.359 13.981 2.699 1.00 75.56 83 SER A N 1
ATOM 637 C CA . SER A 1 83 ? 15.967 12.828 1.872 1.00 75.56 83 SER A CA 1
ATOM 638 C C . SER A 1 83 ? 16.554 11.509 2.384 1.00 75.56 83 SER A C 1
ATOM 640 O O . SER A 1 83 ? 15.841 10.509 2.453 1.00 75.56 83 SER A O 1
ATOM 642 N N . PHE A 1 84 ? 17.813 11.506 2.828 1.00 77.56 84 PHE A N 1
ATOM 643 C CA . PHE A 1 84 ? 18.429 10.340 3.459 1.00 77.56 84 PHE A CA 1
ATOM 644 C C . PHE A 1 84 ? 17.742 9.962 4.781 1.00 77.56 84 PHE A C 1
ATOM 646 O O . PHE A 1 84 ? 17.449 8.793 5.019 1.00 77.56 84 PHE A O 1
ATOM 653 N N . SER A 1 85 ? 17.429 10.952 5.622 1.00 77.00 85 SER A N 1
ATOM 654 C CA . SER A 1 85 ? 16.675 10.759 6.868 1.00 77.00 85 SER A CA 1
ATOM 655 C C . SER A 1 85 ? 15.276 10.187 6.610 1.00 77.00 85 SER A C 1
ATOM 657 O O . SER A 1 85 ? 14.836 9.286 7.321 1.00 77.00 85 SER A O 1
ATOM 659 N N . SER A 1 86 ? 14.595 10.651 5.556 1.00 72.81 86 SER A N 1
ATOM 660 C CA . SER A 1 86 ? 13.307 10.101 5.118 1.00 72.81 86 SER A CA 1
ATOM 661 C C . SER A 1 86 ? 13.430 8.638 4.691 1.00 72.81 86 SER A C 1
ATOM 663 O O . SER A 1 86 ? 12.666 7.803 5.163 1.00 72.81 86 SER A O 1
ATOM 665 N N . ALA A 1 87 ? 14.436 8.298 3.880 1.00 69.88 87 ALA A N 1
ATOM 666 C CA . ALA A 1 87 ? 14.680 6.916 3.464 1.00 69.88 87 ALA A CA 1
ATOM 667 C C . ALA A 1 87 ? 15.009 5.989 4.654 1.00 69.88 87 ALA A C 1
ATOM 669 O O . ALA A 1 87 ? 14.577 4.840 4.687 1.00 69.88 87 ALA A O 1
ATOM 670 N N . LEU A 1 88 ? 15.731 6.483 5.669 1.00 65.94 88 LEU A N 1
ATOM 671 C CA . LEU A 1 88 ? 15.972 5.733 6.908 1.00 65.94 88 LEU A CA 1
ATOM 672 C C . LEU A 1 88 ? 14.692 5.509 7.723 1.00 65.94 88 LEU A C 1
ATOM 674 O O . LEU A 1 88 ? 14.531 4.441 8.313 1.00 65.94 88 LEU A O 1
ATOM 678 N N . LYS A 1 89 ? 13.777 6.487 7.753 1.00 72.62 89 LYS A N 1
ATOM 679 C CA . LYS A 1 89 ? 12.461 6.313 8.385 1.00 72.62 89 LYS A CA 1
ATOM 680 C C . LYS A 1 89 ? 11.637 5.243 7.678 1.00 72.62 89 LYS A C 1
ATOM 682 O O . L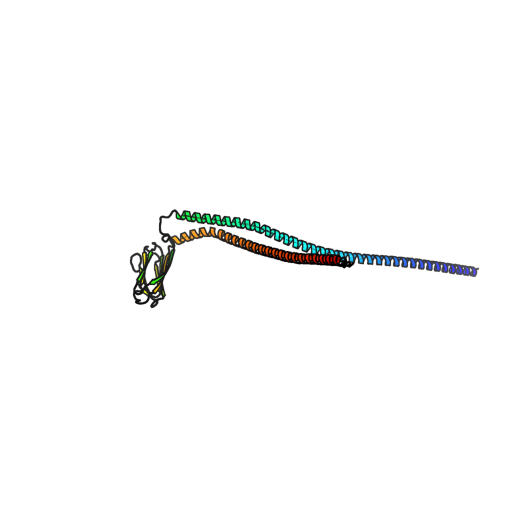YS A 1 89 ? 11.048 4.421 8.364 1.00 72.62 89 LYS A O 1
ATOM 687 N N . GLU A 1 90 ? 11.652 5.212 6.347 1.00 67.69 90 GLU A N 1
ATOM 688 C CA . GLU A 1 90 ? 10.959 4.180 5.561 1.00 67.69 90 GLU A CA 1
ATOM 689 C C . GLU A 1 90 ? 11.480 2.766 5.868 1.00 67.69 90 GLU A C 1
ATOM 691 O O . GLU A 1 90 ? 10.693 1.833 5.983 1.00 67.69 90 GLU A O 1
ATOM 696 N N . ILE A 1 91 ? 12.790 2.593 6.085 1.00 64.38 91 ILE A N 1
ATOM 697 C CA . ILE A 1 91 ? 13.361 1.300 6.510 1.00 64.38 91 ILE A CA 1
ATOM 698 C C . ILE A 1 91 ? 12.880 0.915 7.918 1.00 64.38 91 ILE A C 1
ATOM 700 O O . ILE A 1 91 ? 12.560 -0.247 8.166 1.00 64.38 91 ILE A O 1
ATOM 704 N N . GLY A 1 92 ? 12.815 1.887 8.833 1.00 66.19 92 GLY A N 1
ATOM 705 C CA . GLY A 1 92 ? 12.262 1.682 10.173 1.00 66.19 92 GLY A CA 1
ATOM 706 C C . GLY A 1 92 ? 10.771 1.329 10.165 1.00 66.19 92 GLY A C 1
ATOM 707 O O . GLY A 1 92 ? 10.325 0.582 11.034 1.00 66.19 92 GLY A O 1
ATOM 708 N N . ASP A 1 93 ? 10.017 1.807 9.172 1.00 69.75 93 ASP A N 1
ATOM 709 C CA . ASP A 1 93 ? 8.589 1.519 9.011 1.00 69.75 93 ASP A CA 1
ATOM 710 C C . ASP A 1 93 ? 8.343 0.055 8.618 1.00 69.75 93 ASP A C 1
ATOM 712 O O . ASP A 1 93 ? 7.430 -0.569 9.140 1.00 69.75 93 ASP A O 1
ATOM 716 N N . VAL A 1 94 ? 9.215 -0.565 7.809 1.00 71.81 94 VAL A N 1
ATOM 717 C CA . VAL A 1 94 ? 9.058 -1.977 7.396 1.00 71.81 94 VAL A CA 1
ATOM 718 C C . VAL A 1 94 ? 9.148 -2.951 8.578 1.00 71.81 94 VAL A C 1
ATOM 720 O O . VAL A 1 94 ? 8.345 -3.882 8.675 1.00 71.81 94 VAL A O 1
ATOM 723 N N . GLU A 1 95 ? 10.096 -2.755 9.501 1.00 74.12 95 GLU A N 1
ATOM 724 C CA . GLU A 1 95 ? 10.188 -3.586 10.714 1.00 74.12 95 GLU A CA 1
ATOM 725 C C . GLU A 1 95 ? 8.965 -3.377 11.622 1.00 74.12 95 GLU A C 1
ATOM 727 O O . GLU A 1 95 ? 8.468 -4.316 12.251 1.00 74.12 95 GLU A O 1
ATOM 732 N N . ASN A 1 96 ? 8.452 -2.147 11.665 1.00 76.19 96 ASN A N 1
ATOM 733 C CA . ASN A 1 96 ? 7.294 -1.791 12.469 1.00 76.19 96 ASN A CA 1
ATOM 734 C C . ASN A 1 96 ? 5.993 -2.355 11.875 1.00 76.19 96 ASN A C 1
ATOM 736 O O . ASN A 1 96 ? 5.179 -2.916 12.608 1.00 76.19 96 ASN A O 1
ATOM 740 N N . TRP A 1 97 ? 5.831 -2.301 10.550 1.00 77.62 97 TRP A N 1
ATOM 741 C CA . TRP A 1 97 ? 4.740 -2.945 9.821 1.00 77.62 97 TRP A CA 1
ATOM 742 C C . TRP A 1 97 ? 4.758 -4.454 10.027 1.00 77.62 97 TRP A C 1
ATOM 744 O O . TRP A 1 97 ? 3.713 -5.032 10.310 1.00 77.62 97 TRP A O 1
ATOM 754 N N . ALA A 1 98 ? 5.930 -5.093 9.979 1.00 79.75 98 ALA A N 1
ATOM 755 C CA . ALA A 1 98 ? 6.047 -6.525 10.241 1.00 79.75 98 ALA A CA 1
ATOM 756 C C . ALA A 1 98 ? 5.567 -6.895 11.658 1.00 79.75 98 ALA A C 1
ATOM 758 O O . ALA A 1 98 ? 4.776 -7.826 11.814 1.00 79.75 98 ALA A O 1
ATOM 759 N N . LYS A 1 99 ? 5.980 -6.136 12.683 1.00 81.81 99 LYS A N 1
ATOM 760 C CA . LYS A 1 99 ? 5.530 -6.347 14.072 1.00 81.81 99 LYS A CA 1
ATOM 761 C C . LYS A 1 99 ? 4.036 -6.063 14.260 1.00 81.81 99 LYS A C 1
ATOM 763 O O . LYS A 1 99 ? 3.373 -6.800 14.987 1.00 81.81 99 LYS A O 1
ATOM 768 N N . SER A 1 100 ? 3.504 -5.028 13.606 1.00 78.44 100 SER A N 1
ATOM 769 C CA . SER A 1 100 ? 2.073 -4.695 13.655 1.00 78.44 100 SER A CA 1
ATOM 770 C C . SER A 1 100 ? 1.229 -5.798 13.022 1.00 78.44 100 SER A C 1
ATOM 772 O O . SER A 1 100 ? 0.307 -6.299 13.657 1.00 78.44 100 SER A O 1
ATOM 774 N N . ILE A 1 101 ? 1.593 -6.240 11.813 1.00 79.38 101 ILE A N 1
ATOM 775 C CA . ILE A 1 101 ? 0.898 -7.323 11.109 1.00 79.38 101 ILE A CA 1
ATOM 776 C C . ILE A 1 101 ? 0.949 -8.616 11.928 1.00 79.38 101 ILE A C 1
ATOM 778 O O . ILE A 1 101 ? -0.062 -9.304 12.030 1.00 79.38 101 ILE A O 1
ATOM 782 N N . GLU A 1 102 ? 2.084 -8.949 12.553 1.00 83.25 102 GLU A N 1
ATOM 783 C CA . GLU A 1 102 ? 2.171 -10.131 13.419 1.00 83.25 102 GLU A CA 1
ATOM 784 C C . GLU A 1 102 ? 1.187 -10.049 14.602 1.00 83.25 102 GLU A C 1
ATOM 786 O O . GLU A 1 102 ? 0.499 -11.028 14.908 1.00 83.25 102 GLU A O 1
ATOM 791 N N . GLY A 1 103 ? 1.089 -8.885 15.253 1.00 83.44 103 GLY A N 1
ATOM 792 C CA . GLY A 1 103 ? 0.145 -8.650 16.349 1.00 83.44 103 GLY A CA 1
ATOM 793 C C . GLY A 1 103 ? -1.320 -8.751 15.912 1.00 83.44 103 GLY A C 1
ATOM 794 O O . GLY A 1 103 ? -2.124 -9.432 16.560 1.00 83.44 103 GLY A O 1
ATOM 795 N N . ASP A 1 104 ? -1.656 -8.139 14.780 1.00 80.50 104 ASP A N 1
ATOM 796 C CA . ASP A 1 104 ? -3.013 -8.137 14.233 1.00 80.50 104 ASP A CA 1
ATOM 797 C C . ASP A 1 104 ? -3.443 -9.547 13.788 1.00 80.50 104 ASP A C 1
ATOM 799 O O . ASP A 1 104 ? -4.541 -10.007 14.117 1.00 80.50 104 ASP A O 1
ATOM 803 N N . VAL A 1 105 ? -2.551 -10.296 13.128 1.00 81.44 105 VAL A N 1
ATOM 804 C CA . VAL A 1 105 ? -2.800 -11.684 12.698 1.00 81.44 105 VAL A CA 1
ATOM 805 C C . VAL A 1 105 ? -2.994 -12.619 13.894 1.00 81.44 105 VAL A C 1
ATOM 807 O O . VAL A 1 105 ? -3.884 -13.474 13.868 1.00 81.44 105 VAL A O 1
ATOM 810 N N . ARG A 1 106 ? -2.225 -12.452 14.979 1.00 84.38 106 ARG A N 1
ATOM 811 C CA . ARG A 1 106 ? -2.440 -13.219 16.220 1.00 84.38 106 ARG A CA 1
ATOM 812 C C . ARG A 1 106 ? -3.806 -12.934 16.840 1.00 84.38 106 ARG A C 1
ATOM 814 O O . ARG A 1 106 ? -4.469 -13.863 17.306 1.00 84.38 106 ARG A O 1
ATOM 821 N N . THR A 1 107 ? -4.239 -11.676 16.828 1.00 79.19 107 THR A N 1
ATOM 822 C CA . THR A 1 107 ? -5.548 -11.272 17.360 1.00 79.19 107 THR A CA 1
ATOM 823 C C . THR A 1 107 ? -6.681 -11.925 16.567 1.00 79.19 107 THR A C 1
ATOM 825 O O . THR A 1 107 ? -7.560 -12.555 17.158 1.00 79.19 107 THR A O 1
ATOM 828 N N . ILE A 1 108 ? -6.602 -11.877 15.233 1.00 79.19 108 ILE A N 1
ATOM 829 C CA . ILE A 1 108 ? -7.540 -12.550 14.320 1.00 79.19 108 ILE A CA 1
ATOM 830 C C . ILE A 1 108 ? -7.589 -14.059 14.594 1.00 79.19 108 ILE A C 1
ATOM 832 O O . ILE A 1 108 ? -8.670 -14.623 14.758 1.00 79.19 108 ILE A O 1
ATOM 836 N N . SER A 1 109 ? -6.427 -14.714 14.688 1.00 79.25 109 SER A N 1
ATOM 837 C CA . SER A 1 109 ? -6.337 -16.160 14.929 1.00 79.25 109 SER A CA 1
ATOM 838 C C . SER A 1 109 ? -6.980 -16.566 16.255 1.00 79.25 109 SER A C 1
ATOM 840 O O . SER A 1 109 ? -7.719 -17.547 16.312 1.00 79.25 109 SER A O 1
ATOM 842 N N . THR A 1 110 ? -6.719 -15.808 17.320 1.00 80.06 110 THR A N 1
ATOM 843 C CA . THR A 1 110 ? -7.241 -16.115 18.658 1.00 80.06 110 THR A CA 1
ATOM 844 C C . THR A 1 110 ? -8.759 -15.925 18.707 1.00 80.06 110 THR A C 1
ATOM 846 O O . THR A 1 110 ? -9.471 -16.755 19.269 1.00 80.06 110 THR A O 1
ATOM 849 N N . ALA A 1 111 ? -9.276 -14.870 18.069 1.00 76.81 111 ALA A N 1
ATOM 850 C CA . ALA A 1 111 ? -10.713 -14.634 17.963 1.00 76.81 111 ALA A CA 1
ATOM 851 C C . ALA A 1 111 ? -11.428 -15.757 17.189 1.00 76.81 111 ALA A C 1
ATOM 853 O O . ALA A 1 111 ? -12.458 -16.259 17.640 1.00 76.81 111 ALA A O 1
ATOM 854 N N . LEU A 1 112 ? -10.859 -16.201 16.063 1.00 74.50 112 LEU A N 1
ATOM 855 C CA . LEU A 1 112 ? -11.408 -17.306 15.272 1.00 74.50 112 LEU A CA 1
ATOM 856 C C . LEU A 1 112 ? -11.424 -18.630 16.047 1.00 74.50 112 LEU A C 1
ATOM 858 O O . LEU A 1 112 ? -12.406 -19.368 15.964 1.00 74.50 112 LEU A O 1
ATOM 862 N N . GLU A 1 113 ? -10.387 -18.923 16.838 1.00 78.06 113 GLU A N 1
ATOM 863 C CA . GLU A 1 113 ? -10.375 -20.110 17.703 1.00 78.06 113 GLU A CA 1
ATOM 864 C C . GLU A 1 113 ? -11.489 -20.086 18.756 1.00 78.06 113 GLU A C 1
ATOM 866 O O . GLU A 1 113 ? -12.095 -21.125 19.025 1.00 78.06 113 GLU A O 1
ATOM 871 N N . ILE A 1 114 ? -11.774 -18.921 19.345 1.00 77.44 114 ILE A N 1
ATOM 872 C CA . ILE A 1 114 ? -12.849 -18.764 20.336 1.00 77.44 114 ILE A CA 1
ATOM 873 C C . ILE A 1 114 ? -14.212 -19.019 19.684 1.00 77.44 114 ILE A C 1
ATOM 875 O O . ILE A 1 114 ? -15.003 -19.804 20.206 1.00 77.44 114 ILE A O 1
ATOM 879 N N . VAL A 1 115 ? -14.471 -18.416 18.520 1.00 73.44 115 VAL A N 1
ATOM 880 C CA . VAL A 1 115 ? -15.723 -18.626 17.770 1.00 73.44 115 VAL A CA 1
ATOM 881 C C . VAL A 1 115 ? -15.892 -20.100 17.397 1.00 73.44 115 VAL A C 1
ATOM 883 O O . VAL A 1 115 ? -16.964 -20.674 17.590 1.00 73.44 115 VAL A O 1
ATOM 886 N N . 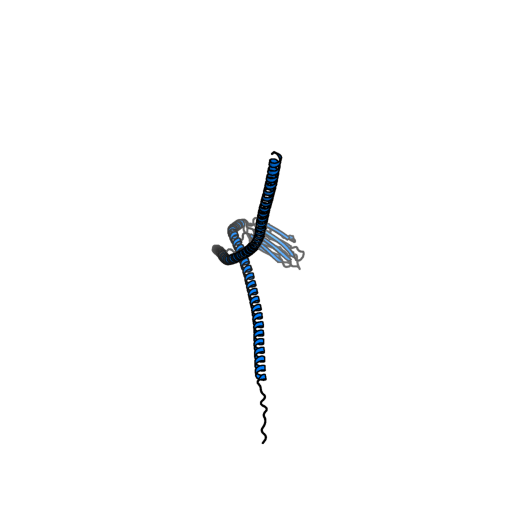TYR A 1 116 ? -14.821 -20.740 16.923 1.00 74.12 116 TYR A N 1
ATOM 887 C CA . TYR A 1 116 ? -14.842 -22.155 16.572 1.00 74.12 116 TYR A CA 1
ATOM 888 C C . TYR A 1 116 ? -15.137 -23.050 17.787 1.00 74.12 116 TYR A C 1
ATOM 890 O O . TYR A 1 116 ? -16.001 -23.925 17.707 1.00 74.12 116 TYR A O 1
ATOM 898 N N . LYS A 1 117 ? -14.489 -22.818 18.935 1.00 72.69 117 LYS A N 1
ATOM 899 C CA . LYS A 1 117 ? -14.743 -23.591 20.165 1.00 72.69 117 LYS A CA 1
ATOM 900 C C . LYS A 1 117 ? -16.169 -23.406 20.687 1.00 72.69 117 LYS A C 1
ATOM 902 O O . LYS A 1 117 ? -16.829 -24.402 20.973 1.00 72.69 117 LYS A O 1
ATOM 907 N N . ASN A 1 118 ? -16.680 -22.175 20.700 1.00 67.50 118 ASN A N 1
ATOM 908 C CA . ASN A 1 118 ? -18.061 -21.893 21.103 1.00 67.50 118 ASN A CA 1
ATOM 909 C C . ASN A 1 118 ? -19.081 -22.610 20.199 1.00 67.50 118 ASN A C 1
ATOM 911 O O . ASN A 1 118 ? -20.084 -23.130 20.686 1.00 67.50 118 ASN A O 1
ATOM 915 N N . SER A 1 119 ? -18.810 -22.711 18.890 1.00 60.25 119 SER A N 1
ATOM 916 C CA . SER A 1 119 ? -19.674 -23.456 17.961 1.00 60.25 119 SER A CA 1
ATOM 917 C C . SER A 1 119 ? -19.700 -24.972 18.230 1.00 60.25 119 SER A C 1
ATOM 919 O O . SER A 1 119 ? -20.728 -25.626 18.031 1.00 60.25 119 SER A O 1
ATOM 921 N N . GLN A 1 120 ? -18.597 -25.541 18.732 1.00 55.25 120 GLN A N 1
ATOM 922 C CA . GLN A 1 120 ? -18.530 -26.961 19.082 1.00 55.25 120 GLN A CA 1
ATOM 923 C C . GLN A 1 120 ? -19.250 -27.281 20.395 1.00 55.25 120 GLN A C 1
ATOM 925 O O . GLN A 1 120 ? -19.930 -28.304 20.476 1.00 55.25 120 GLN A O 1
ATOM 930 N N . GLU A 1 121 ? -19.151 -26.413 21.403 1.00 53.06 121 GLU A N 1
ATOM 931 C CA . GLU A 1 121 ? -19.832 -26.606 22.692 1.00 53.06 121 GLU A CA 1
ATOM 932 C C . GLU A 1 121 ? -21.359 -26.471 22.569 1.00 53.06 121 GLU A C 1
ATOM 934 O O . GLU A 1 121 ? -22.096 -27.248 23.178 1.00 53.06 121 GLU A O 1
ATOM 939 N N . ALA A 1 122 ? -21.851 -25.583 21.695 1.00 52.50 122 ALA A N 1
ATOM 940 C CA . ALA A 1 122 ? -23.280 -25.460 21.386 1.00 52.50 122 ALA A CA 1
ATOM 941 C C . ALA A 1 122 ? -23.878 -26.717 20.715 1.00 52.50 122 ALA A C 1
ATOM 943 O O . ALA A 1 122 ? -25.083 -26.953 20.789 1.00 52.50 122 ALA A O 1
ATOM 944 N N . SER A 1 123 ? -23.043 -27.552 20.089 1.00 45.94 123 SER A N 1
ATOM 945 C CA . SER A 1 123 ? -23.483 -28.756 19.373 1.00 45.94 123 SER A CA 1
ATOM 946 C C . SER A 1 123 ? -23.625 -29.998 20.270 1.00 45.94 123 SER A C 1
ATOM 948 O O . SER A 1 123 ? -24.122 -31.022 19.806 1.00 45.94 123 SER A O 1
ATOM 950 N N . GLN A 1 124 ? -23.210 -29.950 21.544 1.00 46.44 124 GLN A N 1
ATOM 951 C CA . GLN A 1 124 ? -23.167 -31.136 22.420 1.00 46.44 124 GLN A CA 1
ATOM 952 C C . GLN A 1 124 ? -24.391 -31.322 23.342 1.00 46.44 124 GLN A C 1
ATOM 954 O O . GLN A 1 124 ? -24.481 -32.350 24.013 1.00 46.44 124 GLN A O 1
ATOM 959 N N . THR A 1 125 ? -25.362 -30.399 23.369 1.00 46.38 125 THR A N 1
ATOM 960 C CA . THR A 1 125 ? -26.501 -30.433 24.322 1.00 46.38 125 THR A CA 1
ATOM 961 C C . THR A 1 125 ? -27.902 -30.596 23.719 1.00 46.38 125 THR A C 1
ATOM 963 O O . THR A 1 125 ? -28.876 -30.556 24.470 1.00 46.38 125 THR A O 1
ATOM 966 N N . GLN A 1 126 ? -28.064 -30.841 22.414 1.00 45.91 126 GLN A N 1
ATOM 967 C CA . GLN A 1 126 ? -29.395 -31.038 21.819 1.00 45.91 126 GLN A CA 1
ATOM 968 C C . GLN A 1 126 ? -29.657 -32.483 21.386 1.00 45.91 126 GLN A C 1
ATOM 97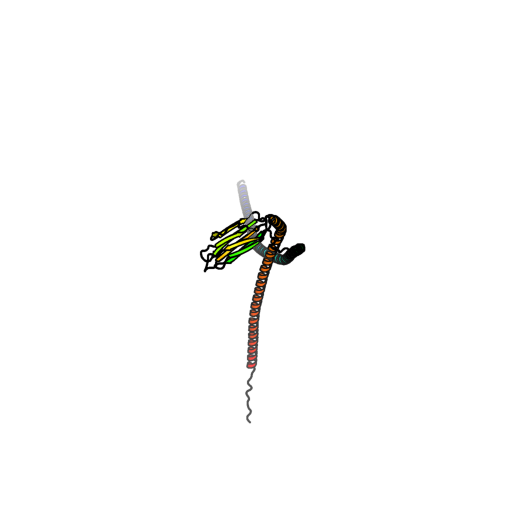0 O O . GLN A 1 126 ? -28.973 -33.047 20.535 1.00 45.91 126 GLN A O 1
ATOM 975 N N . THR A 1 127 ? -30.709 -33.062 21.974 1.00 51.62 127 THR A N 1
ATOM 976 C CA . THR A 1 127 ? -31.446 -34.234 21.489 1.00 51.62 127 THR A CA 1
ATOM 977 C C . THR A 1 127 ? -31.604 -34.144 19.972 1.00 51.62 127 THR A C 1
ATOM 979 O O . THR A 1 127 ? -31.926 -33.075 19.465 1.00 51.62 127 THR A O 1
ATOM 982 N N . THR A 1 128 ? -31.373 -35.244 19.257 1.00 47.16 128 THR A N 1
ATOM 983 C CA . THR A 1 128 ? -31.328 -35.333 17.789 1.00 47.16 128 THR A CA 1
ATOM 984 C C . THR A 1 128 ? -32.669 -34.986 17.133 1.00 47.16 128 THR A C 1
ATOM 986 O O . THR A 1 128 ? -33.411 -35.868 16.706 1.00 47.16 128 THR A O 1
ATOM 989 N N . VAL A 1 129 ? -32.997 -33.703 17.063 1.00 58.88 129 VAL A N 1
ATOM 990 C CA . VAL A 1 129 ? -34.038 -33.174 16.185 1.00 58.88 129 VAL A CA 1
ATOM 991 C C . VAL A 1 129 ? -33.343 -32.782 14.879 1.00 58.88 129 VAL A C 1
ATOM 993 O O . VAL A 1 129 ? -32.262 -32.185 14.937 1.00 58.88 129 VAL A O 1
ATOM 996 N N . PRO A 1 130 ? -33.877 -33.133 13.699 1.00 65.19 130 PRO A N 1
ATOM 997 C CA . PRO A 1 130 ? -33.287 -32.706 12.439 1.00 65.19 130 PRO A CA 1
ATOM 998 C C . PRO A 1 130 ? -33.110 -31.182 12.404 1.00 65.19 130 PRO A C 1
ATOM 1000 O O . PRO A 1 130 ? -33.999 -30.437 12.811 1.00 65.19 130 PRO A O 1
ATOM 1003 N N . TRP A 1 131 ? -31.964 -30.715 11.900 1.00 58.69 131 TRP A N 1
ATOM 1004 C CA . TRP A 1 131 ? -31.549 -29.302 11.930 1.00 58.69 131 TRP A CA 1
ATOM 1005 C C . TRP A 1 131 ? -32.587 -28.315 11.364 1.00 58.69 131 TRP A C 1
ATOM 1007 O O . TRP A 1 131 ? -32.572 -27.141 11.721 1.00 58.69 131 TRP A O 1
ATOM 1017 N N . TYR A 1 132 ? -33.497 -28.783 10.505 1.00 64.25 132 TYR A N 1
ATOM 1018 C CA . TYR A 1 132 ? -34.543 -27.977 9.880 1.00 64.25 132 TYR A CA 1
ATOM 1019 C C . TYR A 1 132 ? -35.781 -27.733 10.762 1.00 64.25 132 TYR A C 1
ATOM 1021 O O . TYR A 1 132 ? -36.535 -26.807 10.480 1.00 64.25 132 TYR A O 1
ATOM 1029 N N . GLU A 1 133 ? -36.002 -28.506 11.833 1.00 64.69 133 GLU A N 1
ATOM 1030 C CA . GLU A 1 133 ? -37.168 -28.333 12.722 1.00 64.69 133 GLU A CA 1
ATOM 1031 C C . GLU A 1 133 ? -37.020 -27.157 13.704 1.00 64.69 133 GLU A C 1
ATOM 1033 O O . GLU A 1 133 ? -38.016 -26.629 14.203 1.00 64.69 133 GLU A O 1
ATOM 1038 N N . ASN A 1 134 ? -35.783 -26.717 13.957 1.00 68.88 134 ASN A N 1
ATOM 1039 C CA . ASN A 1 134 ? -35.469 -25.622 14.880 1.00 68.88 134 ASN A CA 1
ATOM 1040 C C . ASN A 1 134 ? -35.259 -24.267 14.183 1.00 68.88 134 ASN A C 1
ATOM 1042 O O . ASN A 1 134 ? -34.920 -23.287 14.847 1.00 68.88 134 ASN A O 1
ATOM 1046 N N . LEU A 1 135 ? -35.445 -24.186 12.862 1.00 71.06 135 LEU A N 1
ATOM 1047 C CA . LEU A 1 135 ? -35.237 -22.943 12.123 1.00 71.06 135 LEU A CA 1
ATOM 1048 C C . LEU A 1 135 ? -36.366 -21.932 12.406 1.00 71.06 135 LEU A C 1
ATOM 1050 O O . LEU A 1 135 ? -37.543 -22.298 12.362 1.00 71.06 135 LEU A O 1
ATOM 1054 N N . PRO A 1 136 ? -36.040 -20.650 12.661 1.00 77.38 136 PRO A N 1
ATOM 1055 C CA . PRO A 1 136 ? -37.035 -19.607 12.930 1.00 77.38 136 PRO A CA 1
ATOM 1056 C C . PRO A 1 136 ? -37.826 -19.215 11.674 1.00 77.38 136 PRO A C 1
ATOM 1058 O O . PRO A 1 136 ? -38.956 -18.739 11.763 1.00 77.38 136 PRO A O 1
ATOM 1061 N N . ALA A 1 137 ? -37.253 -19.434 10.493 1.00 82.69 137 ALA A N 1
ATOM 1062 C CA . ALA A 1 137 ? -37.955 -19.325 9.231 1.00 82.69 137 ALA A CA 1
ATOM 1063 C C . ALA A 1 137 ? -37.412 -20.365 8.251 1.00 82.69 137 ALA A C 1
ATOM 1065 O O . ALA A 1 137 ? -36.200 -20.518 8.099 1.00 82.69 137 ALA A O 1
ATOM 1066 N N . VAL A 1 138 ? -38.313 -21.059 7.567 1.00 85.62 138 VAL A N 1
ATOM 1067 C CA . VAL A 1 138 ? -37.993 -21.936 6.442 1.00 85.62 138 VAL A CA 1
ATOM 1068 C C . VAL A 1 138 ? -38.603 -21.295 5.209 1.00 85.62 138 VAL A C 1
ATOM 1070 O O . VAL A 1 138 ? -39.812 -21.098 5.169 1.00 85.62 138 VAL A O 1
ATOM 1073 N N . ALA A 1 139 ? -37.781 -20.948 4.223 1.00 88.81 139 ALA A N 1
ATOM 1074 C CA . ALA A 1 139 ? -38.231 -20.436 2.935 1.00 88.81 139 ALA A CA 1
ATOM 1075 C C . ALA A 1 139 ? -37.672 -21.324 1.829 1.00 88.81 139 ALA A C 1
ATOM 1077 O O . ALA A 1 139 ? -36.461 -21.519 1.736 1.00 88.81 139 ALA A O 1
ATOM 1078 N N . MET A 1 140 ? -38.555 -21.877 1.007 1.00 88.38 140 MET A N 1
ATOM 1079 C CA . MET A 1 140 ? -38.188 -22.798 -0.057 1.00 88.38 140 MET A CA 1
ATOM 1080 C C . MET A 1 140 ? -38.774 -22.312 -1.373 1.00 88.38 140 MET A C 1
ATOM 1082 O O . MET A 1 140 ? -39.969 -22.041 -1.465 1.00 88.38 140 MET A O 1
ATOM 1086 N N . ASP A 1 141 ? -37.915 -22.226 -2.381 1.00 91.62 141 ASP A N 1
ATOM 1087 C CA . ASP A 1 141 ? -38.271 -21.881 -3.749 1.00 91.62 141 ASP A CA 1
ATOM 1088 C C . ASP A 1 141 ? -37.933 -23.065 -4.660 1.00 91.62 141 ASP A C 1
ATOM 1090 O O . ASP A 1 141 ? -36.771 -23.458 -4.797 1.00 91.62 141 ASP A O 1
ATOM 1094 N N . TYR A 1 142 ? -38.956 -23.660 -5.264 1.00 92.81 142 TYR A N 1
ATOM 1095 C CA . TYR A 1 142 ? -38.834 -24.831 -6.118 1.00 92.81 142 TYR A CA 1
ATOM 1096 C C . TYR A 1 142 ? -39.297 -24.527 -7.537 1.00 92.81 142 TYR A C 1
ATOM 1098 O O . TYR A 1 142 ? -40.263 -23.803 -7.769 1.00 92.81 142 TYR A O 1
ATOM 1106 N N . LYS A 1 143 ? -38.635 -25.139 -8.520 1.00 94.25 143 LYS A N 1
ATOM 1107 C CA . LYS A 1 143 ? -39.103 -25.191 -9.910 1.00 94.25 143 LYS A CA 1
ATOM 1108 C C . LYS A 1 143 ? -39.359 -26.638 -10.270 1.00 94.25 143 LYS A C 1
ATOM 1110 O O . LYS A 1 143 ? -38.419 -27.393 -10.503 1.00 94.25 143 LYS A O 1
ATOM 1115 N N . VAL A 1 144 ? -40.627 -27.016 -10.288 1.00 94.44 144 VAL A N 1
ATOM 1116 C CA . VAL A 1 144 ? -41.053 -28.402 -10.460 1.00 94.44 144 VAL A CA 1
ATOM 1117 C C . VAL A 1 144 ? -41.679 -28.604 -11.829 1.00 94.44 144 VAL A C 1
ATOM 1119 O O . VAL A 1 144 ? -42.332 -27.711 -12.372 1.00 94.44 144 VAL A O 1
ATOM 1122 N N . HIS A 1 145 ? -41.447 -29.777 -12.406 1.00 94.69 145 HIS A N 1
ATOM 1123 C CA . HIS A 1 145 ? -42.044 -30.171 -13.671 1.00 94.69 145 HIS A CA 1
ATOM 1124 C C . HIS A 1 145 ? -43.180 -31.152 -13.408 1.00 94.69 145 HIS A C 1
ATOM 1126 O O . HIS A 1 145 ? -42.933 -32.232 -12.883 1.00 94.69 145 HIS A O 1
ATOM 1132 N N . ILE A 1 146 ? -44.390 -30.782 -13.814 1.00 94.94 146 ILE A N 1
ATOM 1133 C CA . ILE A 1 146 ? -45.601 -31.578 -13.636 1.00 94.94 146 ILE A CA 1
ATOM 1134 C C . ILE A 1 146 ? -45.980 -32.160 -14.987 1.00 94.94 146 ILE A C 1
ATOM 1136 O O . ILE A 1 146 ? -46.239 -31.434 -15.956 1.00 94.94 146 ILE A O 1
ATOM 1140 N N . ASP A 1 147 ? -46.001 -33.483 -15.057 1.00 95.38 147 ASP A N 1
ATOM 1141 C CA . ASP A 1 147 ? -46.316 -34.201 -16.284 1.00 95.38 147 ASP A CA 1
ATOM 1142 C C . ASP A 1 147 ? -47.766 -33.952 -16.750 1.00 95.38 147 ASP A C 1
ATOM 1144 O O . ASP A 1 147 ? -48.639 -33.591 -15.952 1.00 95.38 147 ASP A O 1
ATOM 1148 N N . PRO A 1 148 ? -48.062 -34.142 -18.049 1.00 94.06 148 PRO A N 1
ATOM 1149 C CA . PRO A 1 148 ? -49.432 -34.095 -18.550 1.00 94.06 148 PRO A CA 1
ATOM 1150 C C . PRO A 1 148 ? -50.316 -35.137 -17.851 1.00 94.06 148 PRO A C 1
ATOM 1152 O O . PRO A 1 148 ? -49.908 -36.287 -17.681 1.00 94.06 148 PRO A O 1
ATOM 1155 N N . GLY A 1 149 ? -51.543 -34.764 -17.487 1.00 92.06 149 GLY A N 1
ATOM 1156 C CA . GLY A 1 149 ? -52.515 -35.701 -16.921 1.00 92.06 149 GLY A CA 1
ATOM 1157 C C . GLY A 1 149 ? -52.254 -36.105 -15.464 1.00 92.06 149 GLY A C 1
ATOM 1158 O O . GLY A 1 149 ? -52.963 -36.975 -14.962 1.00 92.06 149 GLY A O 1
ATOM 1159 N N . LYS A 1 150 ? -51.250 -35.519 -14.797 1.00 93.69 150 LYS A N 1
ATOM 1160 C CA . LYS A 1 150 ? -50.880 -35.828 -13.408 1.00 93.69 150 LYS A CA 1
ATOM 1161 C C . LYS A 1 150 ? -51.126 -34.650 -12.470 1.00 93.69 150 LYS A C 1
ATOM 1163 O O . LYS A 1 150 ? -51.258 -33.506 -12.898 1.00 93.69 150 LYS A O 1
ATOM 1168 N N . GLU A 1 151 ? -51.157 -34.970 -11.186 1.00 94.38 151 GLU A N 1
ATOM 1169 C CA . GLU A 1 151 ? -51.139 -34.024 -10.079 1.00 94.38 151 GLU A CA 1
ATOM 1170 C C . GLU A 1 151 ? -49.966 -34.383 -9.166 1.00 94.38 151 GLU A C 1
ATOM 1172 O O . GLU A 1 151 ? -49.818 -35.551 -8.799 1.00 94.38 151 GLU A O 1
ATOM 1177 N N . ASP A 1 152 ? -49.179 -33.379 -8.783 1.00 95.31 152 ASP A N 1
ATOM 1178 C CA . ASP A 1 152 ? -48.091 -33.533 -7.819 1.00 95.31 152 ASP A CA 1
ATOM 1179 C C . ASP A 1 152 ? -48.427 -32.765 -6.534 1.00 95.31 152 ASP A C 1
ATOM 1181 O O . ASP A 1 152 ? -48.815 -31.594 -6.575 1.00 95.31 152 ASP A O 1
ATOM 1185 N N . CYS A 1 153 ? -48.271 -33.425 -5.383 1.00 95.12 153 CYS A N 1
ATOM 1186 C CA . CYS A 1 153 ? -48.527 -32.852 -4.062 1.00 95.12 153 CYS A CA 1
ATOM 1187 C C . CYS A 1 153 ? -47.255 -32.818 -3.215 1.00 95.12 153 CYS A C 1
ATOM 1189 O O . CYS A 1 153 ? -46.553 -33.821 -3.075 1.00 95.12 153 CYS A O 1
ATOM 1191 N N . TYR A 1 154 ? -47.013 -31.676 -2.582 1.00 95.06 154 TYR A N 1
ATOM 1192 C CA . TYR A 1 154 ? -45.884 -31.421 -1.697 1.00 95.06 154 TYR A CA 1
ATOM 1193 C C . TYR A 1 154 ? -46.387 -31.219 -0.273 1.00 95.06 154 TYR A C 1
ATOM 1195 O O . TYR A 1 154 ? -47.397 -30.551 -0.056 1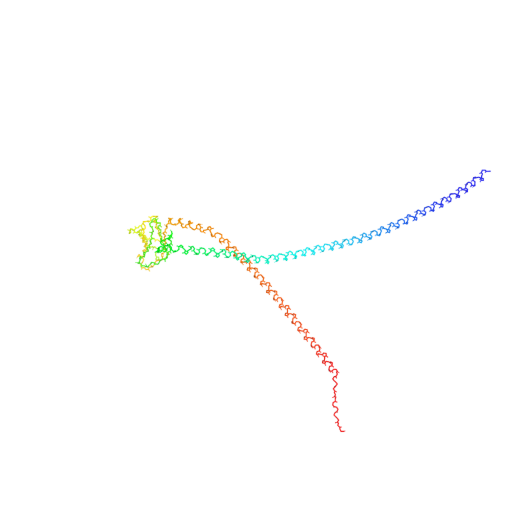.00 95.06 154 TYR A O 1
ATOM 1203 N N . PHE A 1 155 ? -45.686 -31.792 0.701 1.00 93.88 155 PHE A N 1
ATOM 1204 C CA . PHE A 1 155 ? -46.083 -31.737 2.103 1.00 93.88 155 PHE A CA 1
ATOM 1205 C C . PHE A 1 155 ? -45.068 -30.926 2.898 1.00 93.88 155 PHE A C 1
ATOM 1207 O O . PHE A 1 155 ? -43.884 -31.251 2.881 1.00 93.88 155 PHE A O 1
ATOM 1214 N N . GLN A 1 156 ? -45.537 -29.903 3.611 1.00 92.31 156 GLN A N 1
ATOM 1215 C CA . GLN A 1 156 ? -44.697 -29.084 4.482 1.00 92.31 156 GLN A CA 1
ATOM 1216 C C . GLN A 1 156 ? -45.215 -29.139 5.914 1.00 92.31 156 GLN A C 1
ATOM 1218 O O . GLN A 1 156 ? -46.387 -28.859 6.168 1.00 92.31 156 GLN A O 1
ATOM 1223 N N . TYR A 1 157 ? -44.327 -29.475 6.847 1.00 90.94 157 TYR A N 1
ATOM 1224 C CA . TYR A 1 157 ? -44.626 -29.395 8.270 1.00 90.94 157 TYR A CA 1
ATOM 1225 C C . TYR A 1 157 ? -44.591 -27.941 8.745 1.00 90.94 157 TYR A C 1
ATOM 1227 O O . TYR A 1 157 ? -43.659 -27.197 8.434 1.00 90.94 157 TYR A O 1
ATOM 1235 N N . VAL A 1 158 ? -45.600 -27.548 9.514 1.00 91.62 158 VAL A N 1
ATOM 1236 C CA . VAL A 1 158 ? -45.740 -26.217 10.104 1.00 91.62 158 VAL A CA 1
ATOM 1237 C C . VAL A 1 158 ? -45.890 -26.387 11.610 1.00 91.62 158 VAL A C 1
ATOM 1239 O O . VAL A 1 158 ? -46.661 -27.231 12.068 1.00 91.62 158 VAL A O 1
ATOM 1242 N N . ASN A 1 159 ? -45.146 -25.612 12.397 1.00 88.69 159 ASN A N 1
ATOM 1243 C CA . ASN A 1 159 ? -45.273 -25.640 13.852 1.00 88.69 159 ASN A CA 1
ATOM 1244 C C . ASN A 1 159 ? -46.568 -24.938 14.309 1.00 88.69 159 ASN A C 1
ATOM 1246 O O . ASN A 1 159 ? -47.010 -23.987 13.662 1.00 88.69 159 ASN A O 1
ATOM 1250 N N . PRO A 1 160 ? -47.160 -25.348 15.445 1.00 89.44 160 PRO A N 1
ATOM 1251 C CA . PRO A 1 160 ? -48.285 -24.629 16.036 1.00 89.44 160 PRO A CA 1
ATOM 1252 C C . PRO A 1 160 ? -47.926 -23.163 16.314 1.00 89.44 160 PRO A C 1
ATOM 1254 O O . PRO A 1 160 ? -46.866 -22.882 16.871 1.00 89.44 160 PRO A O 1
ATOM 1257 N N . GLY A 1 161 ? -48.804 -22.236 15.931 1.00 87.94 161 GLY A N 1
ATOM 1258 C CA . GLY A 1 161 ? -48.592 -20.794 16.099 1.00 87.94 161 GLY A CA 1
ATOM 1259 C C . GLY A 1 161 ? -47.658 -20.146 15.070 1.00 87.94 161 GLY A C 1
ATOM 1260 O O . GLY A 1 161 ? -47.448 -18.938 15.138 1.00 87.94 161 GLY A O 1
ATOM 1261 N N . ALA A 1 162 ? -47.114 -20.911 14.116 1.00 90.38 162 ALA A N 1
ATOM 1262 C CA . ALA A 1 162 ? -46.337 -20.369 13.006 1.00 90.38 162 ALA A CA 1
ATOM 1263 C C . ALA A 1 162 ? -47.243 -19.846 11.878 1.00 90.38 162 ALA A C 1
ATOM 1265 O O . ALA A 1 162 ? -48.364 -20.328 11.679 1.00 90.38 162 ALA A O 1
ATOM 1266 N N . THR A 1 163 ? -46.710 -18.905 11.101 1.00 91.50 163 THR A N 1
ATOM 1267 C CA . THR A 1 163 ? -47.325 -18.411 9.866 1.00 91.50 163 THR A CA 1
ATOM 1268 C C . THR A 1 163 ? -46.879 -19.289 8.704 1.00 91.50 163 THR A C 1
ATOM 1270 O O . THR A 1 163 ? -45.681 -19.416 8.452 1.00 91.50 163 THR A O 1
ATOM 1273 N N . PHE A 1 164 ? -47.829 -19.857 7.969 1.00 95.12 164 PHE A N 1
ATOM 1274 C CA . PHE A 1 164 ? -47.596 -20.591 6.729 1.00 95.12 164 PHE A CA 1
ATOM 1275 C C . PHE A 1 164 ? -48.005 -19.737 5.531 1.00 95.12 164 PHE A C 1
ATOM 1277 O O . PHE A 1 164 ? -49.100 -19.180 5.502 1.00 95.12 164 PHE A O 1
ATOM 1284 N N . TYR A 1 165 ? -47.147 -19.644 4.525 1.00 96.00 165 TYR A N 1
ATOM 1285 C CA . TYR A 1 165 ? -47.460 -18.987 3.263 1.00 96.00 165 TYR A CA 1
ATOM 1286 C C . TYR A 1 165 ? -46.996 -19.858 2.106 1.00 96.00 165 TYR A C 1
ATOM 1288 O O . TYR A 1 165 ? -45.935 -20.478 2.150 1.00 96.00 165 TYR A O 1
ATOM 1296 N N . VAL A 1 166 ? -47.810 -19.921 1.061 1.00 96.62 166 VAL A N 1
ATOM 1297 C CA . VAL A 1 166 ? -47.475 -20.644 -0.156 1.00 96.62 166 VAL A CA 1
ATOM 1298 C C . VAL A 1 166 ? -47.998 -19.904 -1.371 1.00 96.62 166 VAL A C 1
ATOM 1300 O O . VAL A 1 166 ? -49.138 -19.443 -1.391 1.00 96.62 166 VAL A O 1
ATOM 1303 N N . SER A 1 167 ? -47.186 -19.843 -2.415 1.00 96.12 167 SER A N 1
ATOM 1304 C CA . SER A 1 167 ? -47.597 -19.355 -3.720 1.00 96.12 167 SER A CA 1
ATOM 1305 C C . SER A 1 167 ? -47.082 -20.255 -4.832 1.00 96.12 167 SER A C 1
ATOM 1307 O O . SER A 1 167 ? -46.080 -20.960 -4.693 1.00 96.12 167 SER A O 1
ATOM 1309 N N . PHE A 1 168 ? -47.812 -20.262 -5.943 1.00 95.75 168 PHE A N 1
ATOM 1310 C CA . PHE A 1 168 ? -47.384 -20.931 -7.161 1.00 95.75 168 PHE A CA 1
ATOM 1311 C C . PHE A 1 168 ? -47.477 -19.984 -8.354 1.00 95.75 168 PHE A C 1
ATOM 1313 O O . PHE A 1 168 ? -48.343 -19.106 -8.407 1.00 95.75 168 PHE A O 1
ATOM 1320 N N . GLN A 1 169 ? -46.617 -20.209 -9.341 1.00 96.50 169 GLN A N 1
ATOM 1321 C CA . GLN A 1 169 ? -46.649 -19.512 -10.618 1.00 96.50 169 GLN A CA 1
ATOM 1322 C C . GLN A 1 169 ? -46.234 -20.446 -11.752 1.00 96.50 169 GLN A C 1
ATOM 1324 O O . GLN A 1 169 ? -45.166 -21.058 -11.720 1.00 96.50 169 GLN A O 1
ATOM 1329 N N . VAL A 1 170 ? -47.050 -20.537 -12.800 1.00 95.50 170 VAL A N 1
ATOM 1330 C CA . VAL A 1 170 ? -46.689 -21.284 -14.007 1.00 95.50 170 VAL A CA 1
ATOM 1331 C C . VAL A 1 170 ? -45.624 -20.506 -14.776 1.00 95.50 170 VAL A C 1
ATOM 1333 O O . VAL A 1 170 ? -45.837 -19.370 -15.191 1.00 95.50 170 VAL A O 1
ATOM 1336 N N . VAL A 1 171 ? -44.463 -21.126 -14.979 1.00 95.00 171 VAL A N 1
ATOM 1337 C CA . VAL A 1 171 ? -43.328 -20.520 -15.688 1.00 95.00 171 VAL A CA 1
ATOM 1338 C C . VAL A 1 171 ? -43.440 -20.771 -17.190 1.00 95.00 171 VAL A C 1
ATOM 1340 O O . VAL A 1 171 ? -43.229 -19.862 -17.988 1.00 95.00 171 VAL A O 1
ATOM 1343 N N . ARG A 1 172 ? -43.737 -22.015 -17.593 1.00 92.31 172 ARG A N 1
ATOM 1344 C CA . ARG A 1 172 ? -43.904 -22.400 -19.007 1.00 92.31 172 ARG A CA 1
ATOM 1345 C C . ARG A 1 172 ? -44.659 -23.721 -19.168 1.00 92.31 172 ARG A C 1
ATOM 1347 O O . ARG A 1 172 ? -44.545 -24.599 -18.318 1.00 92.31 172 ARG A O 1
ATOM 1354 N N . GLY A 1 173 ? -45.334 -23.887 -20.308 1.00 86.69 173 GLY A N 1
ATOM 1355 C CA . GLY A 1 173 ? -45.996 -25.132 -20.723 1.00 86.69 173 GLY A CA 1
ATOM 1356 C C . GLY A 1 173 ? -47.503 -24.975 -20.959 1.00 86.69 173 GLY A C 1
ATOM 1357 O O . GLY A 1 173 ? -48.186 -24.286 -20.205 1.00 86.69 173 GLY A O 1
ATOM 1358 N N . GLY A 1 174 ? -48.018 -25.630 -22.007 1.00 85.25 174 GLY A N 1
ATOM 1359 C CA . GLY A 1 174 ? -49.447 -25.653 -22.342 1.00 85.25 174 GLY A CA 1
ATOM 1360 C C . GLY A 1 174 ? -50.072 -24.262 -22.510 1.00 85.25 174 GLY A C 1
ATOM 1361 O O . GLY A 1 174 ? -49.539 -23.417 -23.224 1.00 85.25 174 GLY A O 1
ATOM 1362 N N . ASP A 1 175 ? -51.205 -24.054 -21.838 1.00 89.12 175 ASP A N 1
ATOM 1363 C CA . ASP A 1 175 ? -51.987 -22.813 -21.764 1.00 89.12 175 ASP A CA 1
ATOM 1364 C C . ASP A 1 175 ? -51.476 -21.812 -20.708 1.00 89.12 175 ASP A C 1
ATOM 1366 O O . ASP A 1 175 ? -52.063 -20.746 -20.541 1.00 89.12 175 ASP A O 1
ATOM 1370 N N . GLY A 1 176 ? -50.396 -22.135 -19.986 1.00 90.44 176 GLY A N 1
ATOM 1371 C CA . GLY A 1 176 ? -49.838 -21.269 -18.940 1.00 90.44 176 GLY A CA 1
ATOM 1372 C C . GLY A 1 176 ? -50.661 -21.212 -17.646 1.00 90.44 176 GLY A C 1
ATOM 1373 O O . GLY A 1 176 ? -50.425 -20.340 -16.818 1.00 90.44 176 GLY A O 1
ATOM 1374 N N . MET A 1 177 ? -51.610 -22.128 -17.457 1.00 92.75 177 MET A N 1
ATOM 1375 C CA . MET A 1 177 ? -52.498 -22.192 -16.289 1.00 92.75 177 MET A CA 1
ATOM 1376 C C . MET A 1 177 ? -52.284 -23.516 -15.554 1.00 92.75 177 MET A C 1
ATOM 1378 O O . MET A 1 177 ? -51.898 -24.486 -16.184 1.00 92.75 177 MET A O 1
ATOM 1382 N N . ALA A 1 178 ? -52.527 -23.628 -14.254 1.00 94.38 178 ALA A N 1
ATOM 1383 C CA . ALA A 1 178 ? -52.561 -24.925 -13.569 1.00 94.38 178 ALA A CA 1
ATOM 1384 C C . ALA A 1 178 ? -53.581 -24.890 -12.432 1.00 94.38 178 ALA A C 1
ATOM 1386 O O . ALA A 1 178 ? -53.972 -23.810 -11.986 1.00 94.38 178 ALA A O 1
ATOM 1387 N N . GLY A 1 179 ? -54.037 -26.059 -11.987 1.00 94.44 179 GLY A N 1
ATOM 1388 C CA . GLY A 1 179 ? -54.854 -26.171 -10.787 1.00 94.44 179 GLY A CA 1
ATOM 1389 C C . GLY A 1 179 ? -53.966 -26.083 -9.553 1.00 94.44 179 GLY A C 1
ATOM 1390 O O . GLY A 1 179 ? -52.930 -26.731 -9.506 1.00 94.44 179 GLY A O 1
ATOM 1391 N N . PHE A 1 180 ? -54.356 -25.304 -8.551 1.00 95.62 180 PHE A N 1
ATOM 1392 C CA . PHE A 1 180 ? -53.619 -25.199 -7.289 1.00 95.62 180 PHE A CA 1
ATOM 1393 C C . PHE A 1 180 ? -54.560 -25.321 -6.102 1.00 95.62 180 PHE A C 1
ATOM 1395 O O . PHE A 1 180 ? -55.533 -24.569 -6.014 1.00 95.62 180 PHE A O 1
ATOM 1402 N N . ALA A 1 181 ? -54.257 -26.240 -5.188 1.00 95.88 181 ALA A N 1
ATOM 1403 C CA . ALA A 1 181 ? -55.021 -26.457 -3.970 1.00 95.88 181 ALA A CA 1
ATOM 1404 C C . ALA A 1 181 ? -54.115 -26.620 -2.750 1.00 95.88 181 ALA A C 1
ATOM 1406 O O . ALA A 1 181 ? -53.026 -27.187 -2.826 1.00 95.88 181 ALA A O 1
ATOM 1407 N N . VAL A 1 182 ? -54.610 -26.160 -1.604 1.00 96.94 182 VAL A N 1
ATOM 1408 C CA . VAL A 1 182 ? -53.939 -26.296 -0.309 1.00 96.94 182 VAL A CA 1
ATOM 1409 C C . VAL A 1 182 ? -54.893 -26.964 0.667 1.00 96.94 182 VAL A C 1
ATOM 1411 O O . VAL A 1 182 ? -56.039 -26.529 0.837 1.00 96.94 182 VAL A O 1
ATOM 1414 N N . ARG A 1 183 ? -54.416 -28.020 1.326 1.00 95.75 183 ARG A N 1
ATOM 1415 C CA . ARG A 1 183 ? -55.127 -28.672 2.428 1.00 95.75 183 ARG A CA 1
ATOM 1416 C C . ARG A 1 183 ? -54.421 -28.390 3.737 1.00 95.75 183 ARG A C 1
ATOM 1418 O O . ARG A 1 183 ? -53.199 -28.487 3.833 1.00 95.75 183 ARG A O 1
ATOM 1425 N N . HIS A 1 184 ? -55.229 -28.052 4.725 1.00 94.88 184 HIS A N 1
ATOM 1426 C CA . HIS A 1 184 ? -54.807 -27.850 6.095 1.00 94.88 184 HIS A CA 1
ATOM 1427 C C . HIS A 1 184 ? -54.493 -29.206 6.757 1.00 94.88 184 HIS A C 1
ATOM 1429 O O . HIS A 1 184 ? -55.081 -30.216 6.354 1.00 94.88 184 HIS A O 1
ATOM 1435 N N . PRO A 1 185 ? -53.639 -29.257 7.798 1.00 94.44 185 PRO A N 1
ATOM 1436 C CA . PRO A 1 185 ? -53.323 -30.487 8.531 1.00 94.44 185 PRO A CA 1
ATOM 1437 C C . PRO A 1 185 ? -54.534 -31.254 9.084 1.00 94.44 185 PRO A C 1
ATOM 1439 O O . PRO A 1 185 ? -54.460 -32.460 9.295 1.00 94.44 185 PRO A O 1
ATOM 1442 N N . SER A 1 186 ? -55.675 -30.582 9.273 1.00 92.19 186 SER A N 1
ATOM 1443 C CA . SER A 1 186 ? -56.956 -31.206 9.652 1.00 92.19 186 SER A CA 1
ATOM 1444 C C . SER A 1 186 ? -57.629 -32.004 8.522 1.00 92.19 186 SER A C 1
ATOM 1446 O O . SER A 1 186 ? -58.691 -32.587 8.730 1.00 92.19 186 SER A O 1
ATOM 1448 N N . GLY A 1 187 ? -57.055 -32.007 7.316 1.00 88.38 187 GLY A N 1
ATOM 1449 C CA . GLY A 1 187 ? -57.602 -32.650 6.119 1.00 88.38 187 GLY A CA 1
ATOM 1450 C C . GLY A 1 187 ? -58.592 -31.785 5.329 1.00 88.38 187 GLY A C 1
ATOM 1451 O O . GLY A 1 187 ? -59.014 -32.184 4.242 1.00 88.38 187 GLY A O 1
ATOM 1452 N N . GLN A 1 188 ? -58.946 -30.596 5.827 1.00 93.19 188 GLN A N 1
ATOM 1453 C CA . GLN A 1 188 ? -59.836 -29.664 5.134 1.00 93.19 188 GLN A CA 1
ATOM 1454 C C . GLN A 1 188 ? -59.109 -28.947 3.988 1.00 93.19 188 GLN A C 1
ATOM 1456 O O . GLN A 1 188 ? -57.998 -28.445 4.154 1.00 93.19 188 GLN A O 1
ATOM 1461 N N . ILE A 1 189 ? -59.761 -28.844 2.827 1.00 93.25 189 ILE A N 1
ATOM 1462 C CA . ILE A 1 189 ? -59.286 -28.010 1.717 1.00 93.25 189 ILE A CA 1
ATOM 1463 C C . ILE A 1 189 ? -59.549 -26.545 2.084 1.00 93.25 189 ILE A C 1
ATOM 1465 O O . ILE A 1 189 ? -60.700 -26.109 2.109 1.00 93.25 189 ILE A O 1
ATOM 1469 N N . VAL A 1 190 ? -58.486 -25.804 2.391 1.00 94.81 190 VAL A N 1
ATOM 1470 C CA . VAL A 1 190 ? -58.546 -24.376 2.757 1.00 94.81 190 VAL A CA 1
ATOM 1471 C C . VAL A 1 190 ? -58.363 -23.464 1.552 1.00 94.81 190 VAL A C 1
ATOM 1473 O O . VAL A 1 190 ? -58.898 -22.359 1.530 1.00 94.81 190 VAL A O 1
ATOM 1476 N N . HIS A 1 191 ? -57.683 -23.956 0.517 1.00 95.31 191 HIS A N 1
ATOM 1477 C CA . HIS A 1 191 ? -57.626 -23.316 -0.787 1.00 95.31 191 HIS A CA 1
ATOM 1478 C C . HIS A 1 191 ? -58.059 -24.328 -1.859 1.00 95.31 191 HIS A C 1
ATOM 1480 O O . HIS A 1 191 ? -57.341 -25.306 -2.084 1.00 95.31 191 HIS A O 1
ATOM 1486 N N . PRO A 1 192 ? -59.237 -24.160 -2.487 1.00 94.50 192 PRO A N 1
ATOM 1487 C CA . PRO A 1 192 ? -59.737 -25.096 -3.492 1.00 94.50 192 PRO A CA 1
ATOM 1488 C C . PRO A 1 192 ? -58.974 -24.978 -4.815 1.00 94.50 192 PRO A C 1
ATOM 1490 O O . PRO A 1 192 ? -58.375 -23.942 -5.092 1.00 94.50 192 PRO A O 1
ATOM 1493 N N . TYR A 1 193 ? -59.054 -26.016 -5.657 1.00 93.25 193 TYR A N 1
ATOM 1494 C CA . TYR A 1 193 ? -58.449 -26.016 -6.992 1.00 93.25 193 TYR A CA 1
ATOM 1495 C C . TYR A 1 193 ? -58.967 -24.852 -7.837 1.00 93.25 193 TYR A C 1
ATOM 1497 O O . TYR A 1 193 ? -60.158 -24.765 -8.141 1.00 93.25 193 TYR A O 1
ATOM 1505 N N . GLN A 1 194 ? -58.055 -23.976 -8.248 1.00 91.12 194 GLN A N 1
ATOM 1506 C CA . GLN A 1 194 ? -58.342 -22.888 -9.180 1.00 91.12 194 GLN A CA 1
ATOM 1507 C C . GLN A 1 194 ? -57.430 -23.003 -10.395 1.00 91.12 194 GLN A C 1
ATOM 1509 O O . GLN A 1 194 ? -56.214 -23.033 -10.237 1.00 91.12 194 GLN A O 1
ATOM 1514 N N . TRP A 1 195 ? -58.015 -23.040 -11.595 1.00 92.00 195 TRP A N 1
ATOM 1515 C CA . TRP A 1 195 ? -57.267 -23.025 -12.853 1.00 92.00 195 TRP A CA 1
ATOM 1516 C C . TRP A 1 195 ? -56.790 -21.600 -13.136 1.00 92.00 195 TRP A C 1
ATOM 1518 O O . TRP A 1 195 ? -57.539 -20.783 -13.676 1.00 92.00 195 TRP A O 1
ATOM 1528 N N . LYS A 1 196 ? -55.576 -21.269 -12.692 1.00 94.69 196 LYS A N 1
ATOM 1529 C CA . LYS A 1 196 ? -55.003 -19.915 -12.745 1.00 94.69 196 LYS A CA 1
ATOM 1530 C C . LYS A 1 196 ? -53.518 -19.954 -13.126 1.00 94.69 196 LYS A C 1
ATOM 1532 O O . LYS A 1 196 ? -52.893 -21.005 -12.994 1.00 94.69 196 LYS A O 1
ATOM 1537 N N . PRO A 1 197 ? -52.936 -18.837 -13.602 1.00 94.81 197 PRO A N 1
ATOM 1538 C CA . PRO A 1 197 ? -51.509 -18.785 -13.924 1.00 94.81 197 PRO A CA 1
ATOM 1539 C C . PRO A 1 197 ? -50.642 -18.628 -12.665 1.00 94.81 197 PRO A C 1
ATOM 1541 O O . PRO A 1 197 ? -49.483 -19.036 -12.650 1.00 94.81 197 PRO A O 1
ATOM 1544 N N . SER A 1 198 ? -51.207 -18.056 -11.602 1.00 95.75 198 SER A N 1
ATOM 1545 C CA . SER A 1 198 ? -50.619 -17.970 -10.269 1.00 95.75 198 SER A CA 1
ATOM 1546 C C . SER A 1 198 ? -51.713 -17.844 -9.208 1.00 95.75 198 SER A C 1
ATOM 1548 O O . SER A 1 198 ? -52.835 -17.413 -9.497 1.00 95.75 198 SER A O 1
ATOM 1550 N N . SER A 1 199 ? -51.395 -18.240 -7.979 1.00 95.81 199 SER A N 1
ATOM 1551 C CA . SER A 1 199 ? -52.228 -18.028 -6.791 1.00 95.81 199 SER A CA 1
ATOM 1552 C C . SER A 1 199 ? -51.374 -18.152 -5.540 1.00 95.81 199 SER A C 1
ATOM 1554 O O . SER A 1 199 ? -50.330 -18.805 -5.550 1.00 95.81 199 SER A O 1
ATOM 1556 N N . GLU A 1 200 ? -51.856 -17.565 -4.455 1.00 95.88 200 GLU A N 1
ATOM 1557 C CA . GLU A 1 200 ? -51.216 -17.609 -3.148 1.00 95.88 200 GLU A CA 1
ATOM 1558 C C . GLU A 1 200 ? -52.231 -17.913 -2.048 1.00 95.88 200 GLU A C 1
ATOM 1560 O O . GLU A 1 200 ? -53.437 -17.712 -2.214 1.00 95.88 200 GLU A O 1
ATOM 1565 N N . TYR A 1 201 ? -51.731 -18.427 -0.931 1.00 96.06 201 TYR A N 1
ATOM 1566 C CA . TYR A 1 201 ? -52.494 -18.696 0.274 1.00 96.06 201 TYR A CA 1
ATOM 1567 C C . TYR A 1 201 ? -51.622 -18.437 1.502 1.00 96.06 201 TYR A C 1
ATOM 1569 O O . TYR A 1 201 ? -50.442 -18.788 1.521 1.00 96.06 201 TYR A O 1
ATOM 1577 N N . GLN A 1 202 ? -52.220 -17.849 2.537 1.00 95.38 202 GLN A N 1
ATOM 1578 C CA . GLN A 1 202 ? -51.560 -17.568 3.804 1.00 95.38 202 GLN A CA 1
ATOM 1579 C C . GLN A 1 202 ? -52.432 -18.017 4.973 1.00 95.38 202 GLN A C 1
ATOM 1581 O O . GLN A 1 202 ? -53.619 -17.696 5.029 1.00 95.38 202 GLN A O 1
ATOM 1586 N N . ASP A 1 203 ? -51.810 -18.691 5.931 1.00 93.81 203 ASP A N 1
ATOM 1587 C CA . ASP A 1 203 ? -52.365 -19.016 7.236 1.00 93.81 203 ASP A CA 1
ATOM 1588 C C . ASP A 1 203 ? -51.500 -18.356 8.317 1.00 93.81 203 ASP A C 1
ATOM 1590 O O . ASP A 1 203 ? -50.324 -18.677 8.475 1.00 93.81 203 ASP A O 1
ATOM 1594 N N . GLN A 1 204 ? -52.060 -17.374 9.024 1.00 89.38 204 GLN A N 1
ATOM 1595 C CA . GLN A 1 204 ? -51.317 -16.567 9.998 1.00 89.38 204 GLN A CA 1
ATOM 1596 C C . GLN A 1 204 ? -51.089 -17.277 11.331 1.00 89.38 204 GLN A C 1
ATOM 1598 O O . GLN A 1 204 ? -50.208 -16.884 12.091 1.00 89.38 204 GLN A O 1
ATOM 1603 N N . THR A 1 205 ? -51.898 -18.279 11.669 1.00 88.88 205 THR A N 1
ATOM 1604 C CA . THR A 1 205 ? -51.794 -18.966 12.959 1.00 88.88 205 THR A CA 1
ATOM 1605 C C . THR A 1 205 ? -52.206 -20.414 12.780 1.00 88.88 205 THR A C 1
ATOM 1607 O O . THR A 1 205 ? -53.333 -20.811 13.077 1.00 88.88 205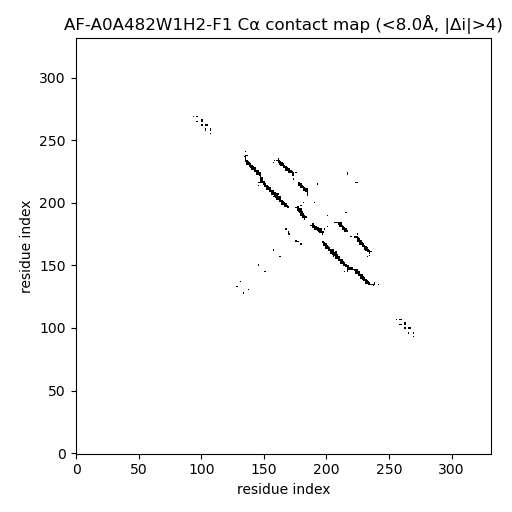 THR A O 1
ATOM 1610 N N . SER A 1 206 ? -51.257 -21.211 12.297 1.00 90.12 206 SER A N 1
ATOM 1611 C CA . SER A 1 206 ? -51.487 -22.630 12.062 1.00 90.12 206 SER A CA 1
ATOM 1612 C C . SER A 1 206 ? -51.709 -23.400 13.367 1.00 90.12 206 SER A C 1
ATOM 1614 O O . SER A 1 206 ? -51.026 -23.168 14.369 1.00 90.12 206 SER A O 1
ATOM 1616 N N . THR A 1 207 ? -52.595 -24.401 13.347 1.00 89.56 207 THR A N 1
ATOM 1617 C CA . THR A 1 207 ? -52.727 -25.377 14.447 1.00 89.56 207 THR A CA 1
ATOM 1618 C C . THR A 1 207 ? -51.553 -26.360 14.519 1.00 89.56 207 THR A C 1
ATOM 1620 O O . THR A 1 207 ? -51.467 -27.144 15.462 1.00 89.56 207 THR A O 1
ATOM 1623 N N . GLY A 1 208 ? -50.656 -26.323 13.532 1.00 87.88 208 GLY A N 1
ATOM 1624 C CA . GLY A 1 208 ? -49.516 -27.215 13.391 1.00 87.88 208 GLY A CA 1
ATOM 1625 C C . GLY A 1 208 ? -49.847 -28.539 12.695 1.00 87.88 208 GLY A C 1
ATOM 1626 O O . GLY A 1 208 ? -50.975 -29.033 12.755 1.00 87.88 208 GLY A O 1
ATOM 1627 N N . GLY A 1 209 ? -48.850 -29.108 12.014 1.00 91.75 209 GLY A N 1
ATOM 1628 C CA . GLY A 1 209 ? -48.948 -30.347 11.237 1.00 91.75 209 GLY A CA 1
ATOM 1629 C C . GLY A 1 209 ? -48.552 -30.171 9.768 1.00 91.75 209 GLY A C 1
ATOM 1630 O O . GLY A 1 209 ? -47.961 -29.163 9.389 1.00 91.75 209 GLY A O 1
ATOM 1631 N N . TYR A 1 210 ? -48.858 -31.165 8.929 1.00 94.19 210 TYR A N 1
ATOM 1632 C CA . TYR A 1 210 ? -48.488 -31.157 7.509 1.00 94.19 210 TYR A CA 1
ATOM 1633 C C . TYR A 1 210 ? -49.560 -30.506 6.634 1.00 94.19 210 TYR A C 1
ATOM 1635 O O . TYR A 1 210 ? -50.664 -31.034 6.506 1.00 94.19 210 TYR A O 1
ATOM 1643 N N . TYR A 1 211 ? -49.218 -29.395 5.985 1.00 95.38 211 TYR A N 1
ATOM 1644 C CA . TYR A 1 211 ? -50.012 -28.855 4.883 1.00 95.38 211 TYR A CA 1
ATOM 1645 C C . TYR A 1 211 ? -49.686 -29.627 3.615 1.00 95.38 211 TYR A C 1
ATOM 1647 O O . TYR A 1 211 ? -48.519 -29.925 3.360 1.00 95.38 211 TYR A O 1
ATOM 1655 N N . SER A 1 212 ? -50.700 -29.913 2.800 1.00 95.75 212 SER A N 1
ATOM 1656 C CA . SER A 1 212 ? -50.494 -30.477 1.466 1.00 95.75 212 SER A CA 1
ATOM 1657 C C . SER A 1 212 ? -50.768 -29.419 0.406 1.00 95.75 212 SER A C 1
ATOM 1659 O O . SER A 1 212 ? -51.880 -28.890 0.333 1.00 95.75 212 SER A O 1
ATOM 1661 N N . VAL A 1 213 ? -49.775 -29.145 -0.427 1.00 96.25 213 VAL A N 1
ATOM 1662 C CA . VAL A 1 213 ? -49.826 -28.206 -1.546 1.00 96.25 213 VAL A CA 1
ATOM 1663 C C . VAL A 1 213 ? -49.839 -29.023 -2.827 1.00 96.25 213 VAL A C 1
ATOM 1665 O O . VAL A 1 213 ? -48.833 -29.633 -3.174 1.00 96.25 213 VAL A O 1
ATOM 1668 N N . CYS A 1 214 ? -50.974 -29.061 -3.512 1.00 95.75 214 CYS A N 1
ATOM 1669 C CA . CYS A 1 214 ? -51.163 -29.879 -4.702 1.00 95.75 214 CYS A CA 1
ATOM 1670 C C . CYS A 1 214 ? -51.307 -29.013 -5.946 1.00 95.75 214 CYS A C 1
ATOM 1672 O O . CYS A 1 214 ? -52.020 -28.003 -5.933 1.00 95.75 214 CYS A O 1
ATOM 1674 N N . ILE A 1 215 ? -50.639 -29.428 -7.020 1.00 96.19 215 ILE A N 1
ATOM 1675 C CA . ILE A 1 215 ? -50.693 -28.759 -8.311 1.00 96.19 215 ILE A CA 1
ATOM 1676 C C . ILE A 1 215 ? -51.183 -29.751 -9.351 1.00 96.19 215 ILE A C 1
ATOM 1678 O O . ILE A 1 215 ? -50.536 -30.754 -9.653 1.00 96.19 215 ILE A O 1
ATOM 1682 N N . ASP A 1 216 ? -52.345 -29.436 -9.897 1.00 95.31 216 ASP A N 1
ATOM 1683 C CA . ASP A 1 216 ? -53.087 -30.284 -10.804 1.00 95.31 216 ASP A CA 1
ATOM 1684 C C . ASP A 1 216 ? -52.842 -29.868 -12.260 1.00 95.31 216 ASP A C 1
ATOM 1686 O O . ASP A 1 216 ? -53.107 -28.730 -12.668 1.00 95.31 216 ASP A O 1
ATOM 1690 N N . ASN A 1 217 ? -52.346 -30.812 -13.060 1.00 94.06 217 ASN A N 1
ATOM 1691 C CA . ASN A 1 217 ? -52.188 -30.691 -14.504 1.00 94.06 217 ASN A CA 1
ATOM 1692 C C . ASN A 1 217 ? -53.028 -31.732 -15.275 1.00 94.06 217 ASN A C 1
ATOM 1694 O O . ASN A 1 217 ? -52.760 -32.016 -16.447 1.00 94.06 217 ASN A O 1
ATOM 1698 N N . GLN A 1 218 ? -54.079 -32.288 -14.661 1.00 90.50 218 GLN A N 1
ATOM 1699 C CA . GLN A 1 218 ? -54.926 -33.313 -15.278 1.00 90.50 218 GLN A CA 1
ATOM 1700 C C . GLN A 1 218 ? -55.627 -32.843 -16.563 1.00 90.50 218 GLN A C 1
ATOM 1702 O O . GLN A 1 218 ? -55.830 -33.636 -17.484 1.00 90.50 218 GLN A O 1
ATOM 1707 N N . PHE A 1 219 ? -55.943 -31.548 -16.688 1.00 86.31 219 PHE A N 1
ATOM 1708 C CA . PHE A 1 219 ? -56.571 -30.999 -17.898 1.00 86.31 219 PHE A CA 1
ATOM 1709 C C . PHE A 1 219 ? -55.648 -31.000 -19.130 1.00 86.31 219 PHE A C 1
ATOM 1711 O O . PHE A 1 219 ? -56.135 -31.020 -20.263 1.00 86.31 219 PHE A O 1
ATOM 1718 N N . SER A 1 220 ? -54.322 -30.987 -18.952 1.00 87.19 220 SER A N 1
ATOM 1719 C CA . SER A 1 220 ? -53.374 -30.964 -20.075 1.00 87.19 220 SER A CA 1
ATOM 1720 C C . SER A 1 220 ? -52.977 -32.379 -20.477 1.00 87.19 220 SER A C 1
ATOM 1722 O O . SER A 1 220 ? -52.250 -33.056 -19.762 1.00 87.19 220 SER A O 1
ATOM 1724 N N . ARG A 1 221 ? -53.429 -32.826 -21.655 1.00 85.38 221 ARG A N 1
ATOM 1725 C CA . ARG A 1 221 ? -53.193 -34.200 -22.148 1.00 85.38 221 ARG A CA 1
ATOM 1726 C C 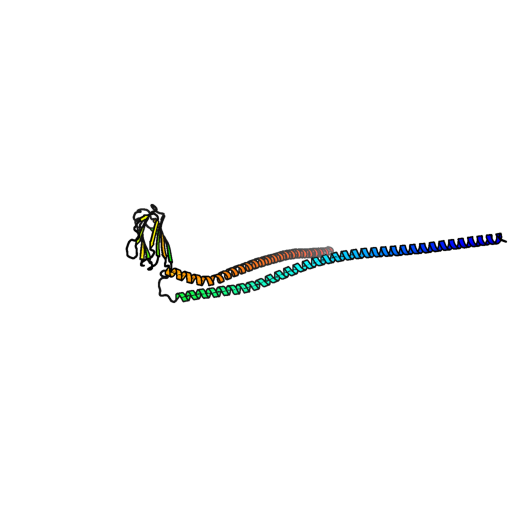. ARG A 1 221 ? -51.835 -34.417 -22.819 1.00 85.38 221 ARG A C 1
ATOM 1728 O O . ARG A 1 221 ? -51.368 -35.547 -22.873 1.00 85.38 221 ARG A O 1
ATOM 1735 N N . PHE A 1 222 ? -51.224 -33.358 -23.353 1.00 85.88 222 PHE A N 1
ATOM 1736 C CA . PHE A 1 222 ? -50.067 -33.473 -24.257 1.00 85.88 222 PHE A CA 1
ATOM 1737 C C . PHE A 1 222 ? -48.861 -32.608 -23.864 1.00 85.88 222 PHE A C 1
ATOM 1739 O O . PHE A 1 222 ? -47.800 -32.753 -24.463 1.00 85.88 222 PHE A O 1
ATOM 1746 N N . ALA A 1 223 ? -48.998 -31.713 -22.879 1.00 89.94 223 ALA A N 1
ATOM 1747 C CA . ALA A 1 223 ? -47.944 -30.780 -22.481 1.00 89.94 223 ALA A CA 1
ATOM 1748 C C . ALA A 1 223 ? -47.726 -30.797 -20.961 1.00 89.94 223 ALA A C 1
ATOM 1750 O O . ALA A 1 223 ? -48.671 -30.614 -20.191 1.00 89.94 223 ALA A O 1
ATOM 1751 N N . GLY A 1 224 ? -46.476 -31.021 -20.548 1.00 92.50 224 GLY A N 1
ATOM 1752 C CA . GLY A 1 224 ? -46.044 -30.838 -19.164 1.00 92.50 224 GLY A CA 1
ATOM 1753 C C . GLY A 1 224 ? -45.920 -29.354 -18.821 1.00 92.50 224 GLY A C 1
ATOM 1754 O O . GLY A 1 224 ? -45.790 -28.508 -19.716 1.00 92.50 224 GLY A O 1
ATOM 1755 N N . LYS A 1 225 ? -45.972 -29.034 -17.529 1.00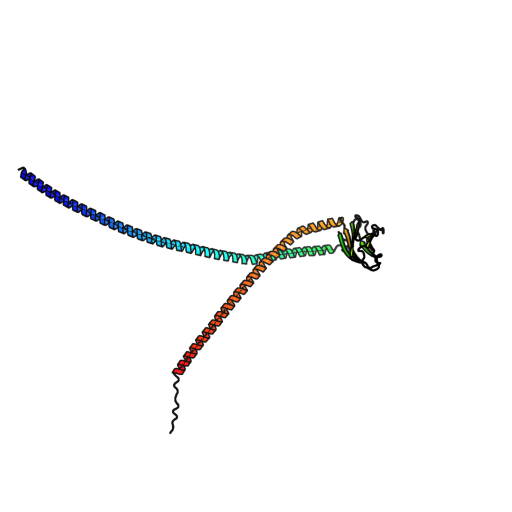 93.81 225 LYS A N 1
ATOM 1756 C CA . LYS A 1 225 ? -45.876 -27.663 -17.016 1.00 93.81 225 LYS A CA 1
ATOM 1757 C C . LYS A 1 225 ? -44.688 -27.523 -16.087 1.00 93.81 225 LYS A C 1
ATOM 1759 O O . LYS A 1 225 ? -44.473 -28.355 -15.216 1.00 93.81 225 LYS A O 1
ATOM 1764 N N . LEU A 1 226 ? -43.927 -26.449 -16.263 1.00 94.75 226 LEU A N 1
ATOM 1765 C CA . LEU A 1 226 ? -42.916 -26.022 -15.307 1.00 94.75 226 LEU A CA 1
ATOM 1766 C C . LEU A 1 226 ? -43.540 -24.964 -14.401 1.00 94.75 226 LEU A C 1
ATOM 1768 O O . LEU A 1 226 ? -43.930 -23.896 -14.880 1.00 94.75 226 LEU A O 1
ATOM 1772 N N . VAL A 1 227 ? -43.616 -25.262 -13.111 1.00 95.94 227 VAL A N 1
ATOM 1773 C CA . VAL A 1 227 ? -44.256 -24.420 -12.102 1.00 95.94 227 VAL A CA 1
ATOM 1774 C C . VAL A 1 227 ? -43.231 -24.034 -11.049 1.00 95.94 227 VAL A C 1
ATOM 1776 O O . VAL A 1 227 ? -42.439 -24.858 -10.596 1.00 95.94 227 VAL A O 1
ATOM 1779 N N . ASN A 1 228 ? -43.224 -22.759 -10.686 1.00 96.44 228 ASN A N 1
ATOM 1780 C CA . ASN A 1 228 ? -42.501 -22.256 -9.539 1.00 96.44 228 ASN A CA 1
ATOM 1781 C C . ASN A 1 228 ? -43.403 -22.343 -8.306 1.00 96.44 228 ASN A C 1
ATOM 1783 O O . ASN A 1 228 ? -44.560 -21.934 -8.377 1.00 96.44 228 ASN A O 1
ATOM 1787 N N . ILE A 1 229 ? -42.888 -22.903 -7.218 1.00 95.62 229 ILE A N 1
ATOM 1788 C CA . ILE A 1 229 ? -43.587 -23.039 -5.943 1.00 95.62 229 ILE A CA 1
ATOM 1789 C C . ILE A 1 229 ? -42.726 -22.374 -4.890 1.00 95.62 229 ILE A C 1
ATOM 1791 O O . ILE A 1 229 ? -41.567 -22.746 -4.723 1.00 95.62 229 ILE A O 1
ATOM 1795 N N . TYR A 1 230 ? -43.317 -21.454 -4.148 1.00 96.19 230 TYR A N 1
ATOM 1796 C CA . TYR A 1 230 ? -42.666 -20.788 -3.042 1.00 96.19 230 TYR A CA 1
ATOM 1797 C C . TYR A 1 230 ? -43.427 -21.095 -1.757 1.00 96.19 230 TYR A C 1
ATOM 1799 O O . TYR A 1 230 ? -44.613 -20.801 -1.660 1.00 96.19 230 TYR A O 1
ATOM 1807 N N . ILE A 1 231 ? -42.768 -21.731 -0.790 1.00 94.44 231 ILE A N 1
ATOM 1808 C CA . ILE A 1 231 ? -43.354 -22.124 0.497 1.00 94.44 231 ILE A CA 1
ATOM 1809 C C . ILE A 1 231 ? -42.529 -21.495 1.610 1.00 94.44 231 ILE A C 1
ATOM 1811 O O . ILE A 1 231 ? -41.309 -21.668 1.651 1.00 94.44 231 ILE A O 1
ATOM 1815 N N . THR A 1 232 ? -43.190 -20.818 2.544 1.00 93.12 232 THR A N 1
ATOM 1816 C CA . THR A 1 232 ? -42.551 -20.265 3.733 1.00 93.12 232 THR A CA 1
ATOM 1817 C C . THR A 1 232 ? -43.289 -20.634 5.012 1.00 93.12 232 THR A C 1
ATOM 1819 O O . THR A 1 232 ? -44.518 -20.687 5.074 1.00 93.12 232 THR A O 1
ATOM 1822 N N . VAL A 1 233 ? -42.505 -20.897 6.052 1.00 91.50 233 VAL A N 1
ATOM 1823 C CA . VAL A 1 233 ? -42.968 -21.107 7.422 1.00 91.50 233 VAL A CA 1
ATOM 1824 C C . VAL A 1 233 ? -42.180 -20.158 8.302 1.00 91.50 233 VAL A C 1
ATOM 1826 O O . VAL A 1 233 ? -40.956 -20.254 8.346 1.00 91.50 233 VAL A O 1
ATOM 1829 N N . VAL A 1 234 ? -42.855 -19.235 8.979 1.00 88.81 234 VAL A N 1
ATOM 1830 C CA . VAL A 1 234 ? -42.208 -18.227 9.828 1.00 88.81 234 VAL A CA 1
ATOM 1831 C C . VAL A 1 234 ? -42.696 -18.362 11.261 1.00 88.81 234 VAL A C 1
ATOM 1833 O O . VAL A 1 234 ? -43.897 -18.350 11.534 1.00 88.81 234 VAL A O 1
ATOM 1836 N N . ARG A 1 235 ? -41.738 -18.466 12.180 1.00 85.75 235 ARG A N 1
ATOM 1837 C CA . ARG A 1 235 ? -41.920 -18.526 13.627 1.00 85.75 235 ARG A CA 1
ATOM 1838 C C . ARG A 1 2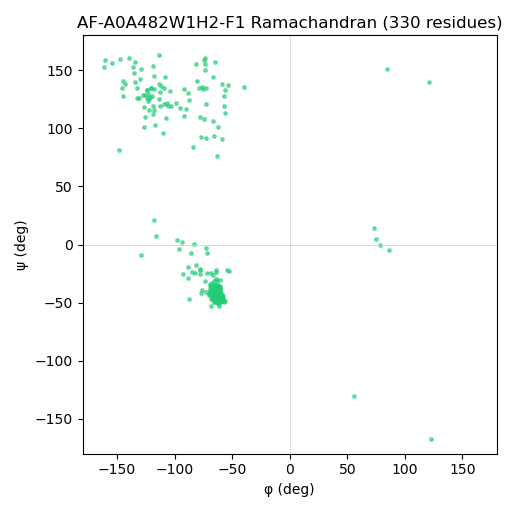35 ? -41.406 -17.239 14.260 1.00 85.75 235 ARG A C 1
ATOM 1840 O O . ARG A 1 235 ? -40.212 -17.096 14.523 1.00 85.75 235 ARG A O 1
ATOM 1847 N N . TYR A 1 236 ? -42.311 -16.295 14.501 1.00 77.19 236 TYR A N 1
ATOM 1848 C CA . TYR A 1 236 ? -41.950 -14.999 15.080 1.00 77.19 236 TYR A CA 1
ATOM 1849 C C . TYR A 1 236 ? -41.368 -15.118 16.504 1.00 77.19 236 TYR A C 1
ATOM 1851 O O . TYR A 1 236 ? -40.481 -14.351 16.860 1.00 77.19 236 TYR A O 1
ATOM 1859 N N . ASP A 1 237 ? -41.779 -16.127 17.282 1.00 75.19 237 ASP A N 1
ATOM 1860 C CA . ASP A 1 237 ? -41.285 -16.408 18.641 1.00 75.19 237 ASP A CA 1
ATOM 1861 C C . ASP A 1 237 ? -39.783 -16.740 18.693 1.00 75.19 237 ASP A C 1
ATOM 1863 O O . ASP A 1 237 ? -39.069 -16.304 19.596 1.00 75.19 237 ASP A O 1
ATOM 1867 N N . MET A 1 238 ? -39.295 -17.505 17.716 1.00 69.81 238 MET A N 1
ATOM 1868 C CA . MET A 1 238 ? -37.884 -17.891 17.617 1.00 69.81 238 MET A CA 1
ATOM 1869 C C . MET A 1 238 ? -37.056 -16.863 16.845 1.00 69.81 238 MET A C 1
ATOM 1871 O O . MET A 1 238 ? -35.863 -16.718 17.112 1.00 69.81 238 MET A O 1
ATOM 1875 N N . TRP A 1 239 ? -37.680 -16.138 15.911 1.00 66.06 239 TRP A N 1
ATOM 1876 C CA . TRP A 1 239 ? -37.024 -15.089 15.131 1.00 66.06 239 TRP A CA 1
ATOM 1877 C C . TRP A 1 239 ? -36.447 -13.989 16.027 1.00 66.06 239 TRP A C 1
ATOM 1879 O O . TRP A 1 239 ? -35.276 -13.649 15.881 1.00 66.06 239 TRP A O 1
ATOM 1889 N N . ASP A 1 240 ? -37.220 -13.514 17.009 1.00 67.75 240 ASP A N 1
ATOM 1890 C CA . ASP A 1 240 ? -36.799 -12.458 17.944 1.00 67.75 240 ASP A CA 1
ATOM 1891 C C . ASP A 1 240 ? -35.656 -12.881 18.881 1.00 67.75 240 ASP A C 1
ATOM 1893 O O . ASP A 1 240 ? -34.891 -12.046 19.370 1.00 67.75 240 ASP A O 1
ATOM 1897 N N . LYS A 1 241 ? -35.533 -14.183 19.162 1.00 67.12 241 LYS A N 1
ATOM 1898 C CA . LYS A 1 241 ? -34.422 -14.724 19.952 1.00 67.12 241 LYS A CA 1
ATOM 1899 C C . LYS A 1 241 ? -33.144 -14.805 19.114 1.00 67.12 241 LYS A C 1
ATOM 1901 O O . LYS A 1 241 ? -32.077 -14.436 19.591 1.00 67.12 241 LYS A O 1
ATOM 1906 N N . TYR A 1 242 ? -33.274 -15.229 17.859 1.00 63.06 242 TYR A N 1
ATOM 1907 C CA . TYR A 1 242 ? -32.153 -15.364 16.931 1.00 63.06 242 TYR A CA 1
ATOM 1908 C C . TYR A 1 242 ? -31.576 -14.004 16.510 1.00 63.06 242 TYR A C 1
ATOM 1910 O O . TYR A 1 242 ? -30.361 -13.851 16.425 1.00 63.06 242 TYR A O 1
ATOM 1918 N N . THR A 1 243 ? -32.419 -12.986 16.297 1.00 62.78 243 THR A N 1
ATOM 1919 C CA . THR A 1 243 ? -31.953 -11.614 16.018 1.00 62.78 243 THR A CA 1
ATOM 1920 C C . THR A 1 243 ? -31.190 -11.014 17.193 1.00 62.78 243 THR A C 1
ATOM 1922 O O . THR A 1 243 ? -30.156 -10.393 16.972 1.00 62.78 243 THR A O 1
ATOM 1925 N N . LYS A 1 244 ? -31.627 -11.257 18.435 1.00 66.62 244 LYS A N 1
ATOM 1926 C CA . LYS A 1 244 ? -30.886 -10.827 19.632 1.00 66.62 244 LYS A CA 1
ATOM 1927 C C . LYS A 1 244 ? -29.526 -11.516 19.775 1.00 66.62 244 LYS A C 1
ATOM 1929 O O . LYS A 1 244 ? -28.549 -10.841 20.076 1.00 66.62 244 LYS A O 1
ATOM 1934 N N . GLU A 1 245 ? -29.443 -12.823 19.520 1.00 63.47 245 GLU A N 1
ATOM 1935 C CA . GLU A 1 245 ? -28.164 -13.558 19.536 1.00 63.47 245 GLU A CA 1
ATOM 1936 C C . GLU A 1 245 ? -27.203 -13.073 18.430 1.00 63.47 245 GLU A C 1
ATOM 1938 O O . GLU A 1 245 ? -25.998 -12.960 18.661 1.00 63.47 245 GLU A O 1
ATOM 1943 N N . ILE A 1 246 ? -27.718 -12.726 17.242 1.00 57.53 246 ILE A N 1
ATOM 1944 C CA . ILE A 1 246 ? -26.910 -12.131 16.165 1.00 57.53 246 ILE A CA 1
ATOM 1945 C C . ILE A 1 246 ? -26.426 -10.722 16.526 1.00 57.53 246 ILE A C 1
ATOM 1947 O O . ILE A 1 246 ? -25.262 -10.420 16.273 1.00 57.53 246 ILE A O 1
ATOM 1951 N N . ASP A 1 247 ? -27.264 -9.869 17.119 1.00 57.72 247 ASP A N 1
ATOM 1952 C CA . ASP A 1 247 ? -26.863 -8.510 17.514 1.00 57.72 247 ASP A CA 1
ATOM 1953 C C . ASP A 1 247 ? -25.739 -8.522 18.565 1.00 57.72 247 ASP A C 1
ATOM 1955 O O . ASP A 1 247 ? -24.789 -7.741 18.472 1.00 57.72 247 ASP A O 1
ATOM 1959 N N . GLU A 1 248 ? -25.784 -9.458 19.518 1.00 57.12 248 GLU A N 1
ATOM 1960 C CA . GLU A 1 248 ? -24.713 -9.647 20.507 1.00 57.12 248 GLU A CA 1
ATOM 1961 C C . GLU A 1 248 ? -23.403 -10.157 19.871 1.00 57.12 248 GLU A C 1
ATOM 1963 O O . GLU A 1 248 ? -22.310 -9.765 20.291 1.00 57.12 248 GLU A O 1
ATOM 1968 N N . LEU A 1 249 ? -23.481 -10.971 18.811 1.00 57.66 249 LEU A N 1
ATOM 1969 C CA . LEU A 1 249 ? -22.314 -11.380 18.016 1.00 57.66 249 LEU A CA 1
ATOM 1970 C C . LEU A 1 249 ? -21.779 -10.245 17.122 1.00 57.66 249 LEU A C 1
ATOM 1972 O O . LEU A 1 249 ? -20.567 -10.156 16.901 1.00 57.66 249 LEU A O 1
ATOM 1976 N N . ASN A 1 250 ? -22.649 -9.354 16.642 1.00 54.47 250 ASN A N 1
ATOM 1977 C CA . ASN A 1 250 ? -22.299 -8.259 15.736 1.00 54.47 250 ASN A CA 1
ATOM 1978 C C . ASN A 1 250 ? -21.363 -7.227 16.402 1.00 54.47 250 ASN A C 1
ATOM 1980 O O . ASN A 1 250 ? -20.413 -6.757 15.774 1.00 54.47 250 ASN A O 1
ATOM 1984 N N . MET A 1 251 ? -21.527 -6.968 17.707 1.00 50.06 251 MET A N 1
ATOM 1985 C CA . MET A 1 251 ? -20.623 -6.094 18.478 1.00 50.06 251 MET A CA 1
ATOM 1986 C C . MET A 1 251 ? -19.181 -6.631 18.586 1.00 50.06 251 MET A C 1
ATOM 1988 O O . MET A 1 251 ? -18.243 -5.852 18.753 1.00 50.06 251 MET A O 1
ATOM 1992 N N . ASN A 1 252 ? -18.971 -7.946 18.440 1.00 56.97 252 ASN A N 1
ATOM 1993 C CA . ASN A 1 252 ? -17.632 -8.548 18.393 1.00 56.97 252 ASN A CA 1
ATOM 1994 C C . ASN A 1 252 ? -17.039 -8.594 16.968 1.00 56.97 252 ASN A C 1
ATOM 1996 O O . ASN A 1 252 ? -15.818 -8.690 16.818 1.00 56.97 252 ASN A O 1
ATOM 2000 N N . MET A 1 253 ? -17.863 -8.490 15.917 1.00 53.44 253 MET A N 1
ATOM 2001 C CA . MET A 1 253 ? -17.418 -8.528 14.516 1.00 53.44 253 MET A CA 1
ATOM 2002 C C . MET A 1 253 ? -16.948 -7.173 13.960 1.00 53.44 253 MET A C 1
ATOM 2004 O O . MET A 1 253 ? -16.125 -7.167 13.043 1.00 53.44 253 MET A O 1
ATOM 2008 N N . GLU A 1 254 ? -17.381 -6.028 14.500 1.00 57.84 254 GLU A N 1
ATOM 2009 C CA . GLU A 1 254 ? -16.888 -4.709 14.047 1.00 57.84 254 GLU A CA 1
ATOM 2010 C C . GLU A 1 254 ? -15.389 -4.510 14.337 1.00 57.84 254 GLU A C 1
ATOM 2012 O O . GLU A 1 254 ? -14.628 -4.084 13.460 1.00 57.84 254 GLU A O 1
ATOM 2017 N N . ASN A 1 255 ? -14.929 -4.913 15.527 1.00 57.41 255 ASN A N 1
ATOM 2018 C CA . ASN A 1 255 ? -13.503 -4.898 15.866 1.00 57.41 255 ASN A CA 1
ATOM 2019 C C . ASN A 1 255 ? -12.706 -5.835 14.941 1.00 57.41 255 ASN A C 1
ATOM 2021 O O . ASN A 1 255 ? -11.664 -5.450 14.425 1.00 57.41 255 ASN A O 1
ATOM 2025 N N . PHE A 1 256 ? -13.237 -7.020 14.632 1.00 65.56 256 PHE A N 1
ATOM 2026 C CA . PHE A 1 256 ? -12.589 -7.988 13.742 1.00 65.56 256 PHE A CA 1
ATOM 2027 C C . PHE A 1 256 ? -12.493 -7.503 12.288 1.00 65.56 256 PHE A C 1
ATOM 2029 O O . PHE A 1 256 ? -11.446 -7.619 11.647 1.00 65.56 256 PHE A O 1
ATOM 2036 N N . THR A 1 257 ? -13.575 -6.916 11.775 1.00 67.12 257 THR A N 1
ATOM 2037 C CA . THR A 1 257 ? -13.647 -6.403 10.402 1.00 67.12 257 THR A CA 1
ATOM 2038 C C . THR A 1 257 ? -12.661 -5.253 10.204 1.00 67.12 257 THR A C 1
ATOM 2040 O O . THR A 1 257 ? -11.958 -5.209 9.194 1.00 67.12 257 THR A O 1
ATOM 2043 N N . SER A 1 258 ? -12.539 -4.355 11.187 1.00 71.62 258 SER A N 1
ATOM 2044 C CA . SER A 1 258 ? -11.568 -3.256 11.124 1.00 71.62 258 SER A CA 1
ATOM 2045 C C . SER A 1 258 ? -10.109 -3.736 11.195 1.00 71.62 258 SER A C 1
ATOM 2047 O O . SER A 1 258 ? -9.272 -3.231 10.439 1.00 71.62 258 SER A O 1
ATOM 2049 N N . THR A 1 259 ? -9.795 -4.752 12.011 1.00 71.00 259 THR A N 1
ATOM 2050 C CA . THR A 1 259 ? -8.452 -5.358 12.064 1.00 71.00 259 THR A CA 1
ATOM 2051 C C . THR A 1 259 ? -8.093 -6.055 10.750 1.00 71.00 259 THR A C 1
ATOM 2053 O O . THR A 1 259 ? -7.003 -5.832 10.231 1.00 71.00 259 THR A O 1
ATOM 2056 N N . ILE A 1 260 ? -9.009 -6.823 10.148 1.00 74.31 260 ILE A N 1
ATOM 2057 C CA . ILE A 1 260 ? -8.777 -7.468 8.841 1.00 74.31 260 ILE A CA 1
ATOM 2058 C C . ILE A 1 260 ? -8.494 -6.442 7.745 1.00 74.31 260 ILE A C 1
ATOM 2060 O O . ILE A 1 260 ? -7.539 -6.601 6.987 1.00 74.31 260 ILE A O 1
ATOM 2064 N N . VAL A 1 261 ? -9.293 -5.374 7.673 1.00 80.56 261 VAL A N 1
ATOM 2065 C CA . VAL A 1 261 ? -9.096 -4.308 6.677 1.00 80.56 261 VAL A CA 1
ATOM 2066 C C . VAL A 1 261 ? -7.750 -3.606 6.878 1.00 80.56 261 VAL A C 1
ATOM 2068 O O . VAL A 1 261 ? -7.109 -3.203 5.909 1.00 80.56 261 VAL A O 1
ATOM 2071 N N . THR A 1 262 ? -7.301 -3.469 8.125 1.00 77.88 262 THR A N 1
ATOM 2072 C CA . THR A 1 262 ? -5.998 -2.871 8.446 1.00 77.88 262 THR A CA 1
ATOM 2073 C C . THR A 1 262 ? -4.844 -3.783 8.027 1.00 77.88 262 THR A C 1
ATOM 2075 O O . THR A 1 262 ? -3.903 -3.316 7.388 1.00 77.88 262 THR A O 1
ATOM 2078 N N . VAL A 1 263 ? -4.943 -5.089 8.296 1.00 79.31 263 VAL A N 1
ATOM 2079 C CA . VAL A 1 263 ? -3.952 -6.085 7.852 1.00 79.31 263 VAL A CA 1
ATOM 2080 C C . VAL A 1 263 ? -3.837 -6.112 6.329 1.00 79.31 263 VAL A C 1
ATOM 2082 O O . VAL A 1 263 ? -2.725 -6.096 5.809 1.00 79.31 263 VAL A O 1
ATOM 2085 N N . ASP A 1 264 ? -4.960 -6.101 5.610 1.00 75.88 264 ASP A N 1
ATOM 2086 C CA . ASP A 1 264 ? -4.973 -6.113 4.142 1.00 75.88 264 ASP A CA 1
ATOM 2087 C C . ASP A 1 264 ? -4.282 -4.877 3.541 1.00 75.88 264 ASP A C 1
ATOM 2089 O O . ASP A 1 264 ? -3.461 -4.992 2.627 1.00 75.88 264 ASP A O 1
ATOM 2093 N N . ARG A 1 265 ? -4.533 -3.689 4.111 1.00 81.00 265 ARG A N 1
ATOM 2094 C CA . ARG A 1 265 ? -3.837 -2.453 3.714 1.00 81.00 265 ARG A CA 1
ATOM 2095 C C . ARG A 1 265 ? -2.333 -2.541 3.959 1.00 81.00 265 ARG A C 1
ATOM 2097 O O . ARG A 1 265 ? -1.564 -2.310 3.030 1.00 81.00 265 ARG A O 1
ATOM 2104 N N . ASN A 1 266 ? -1.920 -2.941 5.162 1.00 77.56 266 ASN A N 1
ATOM 2105 C CA . ASN A 1 266 ? -0.502 -3.036 5.517 1.00 77.56 266 ASN A CA 1
ATOM 2106 C C . ASN A 1 266 ? 0.240 -4.072 4.649 1.00 77.56 266 ASN A C 1
ATOM 2108 O O . ASN A 1 266 ? 1.387 -3.856 4.258 1.00 77.56 266 ASN A O 1
ATOM 2112 N N . ILE A 1 267 ? -0.409 -5.190 4.300 1.00 77.88 267 ILE A N 1
ATOM 2113 C CA . ILE A 1 267 ? 0.147 -6.189 3.375 1.00 77.88 267 ILE A CA 1
ATOM 2114 C C . ILE A 1 267 ? 0.320 -5.600 1.973 1.00 77.88 267 ILE A C 1
ATOM 2116 O O . ILE A 1 267 ? 1.365 -5.807 1.352 1.00 77.88 267 ILE A O 1
ATOM 2120 N N . ASN A 1 268 ? -0.671 -4.861 1.470 1.00 82.06 268 ASN A N 1
ATOM 2121 C CA . ASN A 1 268 ? -0.575 -4.225 0.158 1.00 82.06 268 ASN A CA 1
ATOM 2122 C C . ASN A 1 268 ? 0.571 -3.208 0.086 1.00 82.06 268 ASN A C 1
ATOM 2124 O O . ASN A 1 268 ? 1.306 -3.204 -0.904 1.00 82.06 268 ASN A O 1
ATOM 2128 N N . ASP A 1 269 ? 0.776 -2.407 1.131 1.00 81.44 269 ASP A N 1
ATOM 2129 C CA . ASP A 1 269 ? 1.875 -1.436 1.183 1.00 81.44 269 ASP A CA 1
ATOM 2130 C C . ASP A 1 269 ? 3.249 -2.134 1.172 1.00 81.44 269 ASP A C 1
ATOM 2132 O O . ASP A 1 269 ? 4.134 -1.768 0.389 1.00 81.44 269 ASP A O 1
ATOM 2136 N N . ILE A 1 270 ? 3.413 -3.218 1.943 1.00 81.31 270 ILE A N 1
ATOM 2137 C CA . ILE A 1 270 ? 4.637 -4.039 1.923 1.00 81.31 270 ILE A CA 1
ATOM 2138 C C . ILE A 1 270 ? 4.873 -4.658 0.544 1.00 81.31 270 ILE A C 1
ATOM 2140 O O . ILE A 1 270 ? 6.006 -4.663 0.055 1.00 81.31 270 ILE A O 1
ATOM 2144 N N . LEU A 1 271 ? 3.829 -5.188 -0.099 1.00 81.19 271 LEU A N 1
ATOM 2145 C CA . LEU A 1 271 ? 3.948 -5.786 -1.428 1.00 81.19 271 LEU A CA 1
ATOM 2146 C C . LEU A 1 271 ? 4.395 -4.752 -2.461 1.00 81.19 271 LEU A C 1
ATOM 2148 O O . LEU A 1 271 ? 5.306 -5.025 -3.244 1.00 81.19 271 LEU A O 1
ATOM 2152 N N . GLN A 1 272 ? 3.814 -3.551 -2.441 1.00 81.19 272 GLN A N 1
ATOM 2153 C CA . GLN A 1 272 ? 4.229 -2.460 -3.325 1.00 81.19 272 GLN A CA 1
ATOM 2154 C C . GLN A 1 272 ? 5.696 -2.083 -3.103 1.00 81.19 272 GLN A C 1
ATOM 2156 O O . GLN A 1 272 ? 6.459 -1.982 -4.070 1.00 81.19 272 GLN A O 1
ATOM 2161 N N . TYR A 1 273 ? 6.119 -1.954 -1.844 1.00 82.12 273 TYR A N 1
ATOM 2162 C CA . TYR A 1 273 ? 7.514 -1.680 -1.510 1.00 82.12 273 TYR A CA 1
ATOM 2163 C C . TYR A 1 273 ? 8.451 -2.790 -2.009 1.00 82.12 273 TYR A C 1
ATOM 2165 O O . TYR A 1 273 ? 9.478 -2.517 -2.635 1.00 82.12 273 TYR A O 1
ATOM 2173 N N . GLN A 1 274 ? 8.080 -4.057 -1.803 1.00 81.38 274 GLN A N 1
ATOM 2174 C CA . GLN A 1 274 ? 8.863 -5.208 -2.248 1.00 81.38 274 GLN A CA 1
ATOM 2175 C C . GLN A 1 274 ? 8.982 -5.264 -3.777 1.00 81.38 274 GLN A C 1
ATOM 2177 O O . GLN A 1 274 ? 10.061 -5.553 -4.301 1.00 81.38 274 GLN A O 1
ATOM 2182 N N . HIS A 1 275 ? 7.903 -4.962 -4.505 1.00 80.75 275 HIS A N 1
ATOM 2183 C CA . HIS A 1 275 ? 7.924 -4.873 -5.964 1.00 80.75 275 HIS A CA 1
ATOM 2184 C C . HIS A 1 275 ? 8.866 -3.771 -6.451 1.00 80.75 275 HIS A C 1
ATOM 2186 O O . HIS A 1 275 ? 9.685 -4.019 -7.339 1.00 80.75 275 HIS A O 1
ATOM 2192 N N . HIS A 1 276 ? 8.795 -2.584 -5.847 1.00 84.50 276 HIS A N 1
ATOM 2193 C CA . HIS A 1 276 ? 9.664 -1.461 -6.197 1.00 84.50 276 HIS A CA 1
ATOM 2194 C C . HIS A 1 276 ? 11.140 -1.749 -5.895 1.00 84.50 276 HIS A C 1
ATOM 2196 O O . HIS A 1 276 ? 12.010 -1.490 -6.727 1.00 84.50 276 HIS A O 1
ATOM 2202 N N . SER A 1 277 ? 11.428 -2.350 -4.737 1.00 81.81 277 SER A N 1
ATOM 2203 C CA . SER A 1 277 ? 12.780 -2.751 -4.333 1.00 81.81 277 SER A CA 1
ATOM 2204 C C . SER A 1 277 ? 13.387 -3.772 -5.302 1.00 81.81 277 SER A C 1
ATOM 2206 O O . SER A 1 277 ? 14.480 -3.547 -5.824 1.00 81.81 277 SER A O 1
ATOM 2208 N N . ARG A 1 278 ? 12.641 -4.834 -5.642 1.00 83.38 278 ARG A N 1
ATOM 2209 C CA . ARG A 1 278 ? 13.078 -5.844 -6.623 1.00 83.38 278 ARG A CA 1
ATOM 2210 C C . ARG A 1 278 ? 13.298 -5.252 -8.014 1.00 83.38 278 ARG A C 1
ATOM 2212 O O . ARG A 1 278 ? 14.243 -5.634 -8.698 1.00 83.38 278 ARG A O 1
ATOM 2219 N N . ALA A 1 279 ? 12.441 -4.323 -8.442 1.00 87.44 279 ALA A N 1
ATOM 2220 C CA . ALA A 1 279 ? 12.599 -3.652 -9.730 1.00 87.44 279 ALA A CA 1
ATOM 2221 C C . ALA A 1 279 ? 13.886 -2.814 -9.780 1.00 87.44 279 ALA A C 1
ATOM 2223 O O . ALA A 1 279 ? 14.576 -2.821 -10.800 1.00 87.44 279 ALA A O 1
ATOM 2224 N N . ARG A 1 280 ? 14.230 -2.134 -8.678 1.00 87.56 280 ARG A N 1
ATOM 2225 C CA . ARG A 1 280 ? 15.471 -1.359 -8.561 1.00 87.56 280 ARG A CA 1
ATOM 2226 C C . ARG A 1 280 ? 16.707 -2.259 -8.565 1.00 87.56 280 ARG A C 1
ATOM 2228 O O . ARG A 1 280 ? 17.618 -2.003 -9.341 1.00 87.56 280 ARG A O 1
ATOM 2235 N N . GLU A 1 281 ? 16.696 -3.347 -7.798 1.00 89.38 281 GLU A N 1
ATOM 2236 C CA . GLU A 1 281 ? 17.789 -4.331 -7.787 1.00 89.38 281 GLU A CA 1
ATOM 2237 C C . GLU A 1 281 ? 18.034 -4.927 -9.181 1.00 89.38 281 GLU A C 1
ATOM 2239 O O . GLU A 1 281 ? 19.172 -5.000 -9.642 1.00 89.38 281 GLU A O 1
ATOM 2244 N N . ALA A 1 282 ? 16.964 -5.297 -9.893 1.00 90.12 282 ALA A N 1
ATOM 2245 C CA . ALA A 1 282 ? 17.069 -5.800 -11.259 1.00 90.12 282 ALA A CA 1
ATOM 2246 C C . ALA A 1 282 ? 17.655 -4.750 -12.218 1.00 90.12 282 ALA A C 1
ATOM 2248 O O . ALA A 1 282 ? 18.463 -5.087 -13.085 1.00 90.12 282 ALA A O 1
ATOM 2249 N N . TRP A 1 283 ? 17.270 -3.480 -12.072 1.00 90.31 283 TRP A N 1
ATOM 2250 C CA . TRP A 1 283 ? 17.848 -2.375 -12.841 1.00 90.31 283 TRP A CA 1
ATOM 2251 C C . TRP A 1 283 ? 19.346 -2.211 -12.575 1.00 90.31 283 TRP A C 1
ATOM 2253 O O . TRP A 1 283 ? 20.133 -2.186 -13.522 1.00 90.31 283 TRP A O 1
ATOM 2263 N N . ASP A 1 284 ? 19.740 -2.156 -11.303 1.00 94.06 284 ASP A N 1
ATOM 2264 C CA . ASP A 1 284 ? 21.134 -1.985 -10.891 1.00 94.06 284 ASP A CA 1
ATOM 2265 C C . ASP A 1 284 ? 22.003 -3.160 -11.361 1.00 94.06 284 ASP A C 1
ATOM 2267 O O . ASP A 1 284 ? 23.097 -2.959 -11.894 1.00 94.06 284 ASP A O 1
ATOM 2271 N N . PHE A 1 285 ? 21.495 -4.390 -11.247 1.00 93.75 285 PHE A N 1
ATOM 2272 C CA . PHE A 1 285 ? 22.177 -5.587 -11.733 1.00 93.75 285 PHE A CA 1
ATOM 2273 C C . PHE A 1 285 ? 22.406 -5.549 -13.250 1.00 93.75 285 PHE A C 1
ATOM 2275 O O . PHE A 1 285 ? 23.518 -5.811 -13.714 1.00 93.75 285 PHE A O 1
ATOM 2282 N N . ASN A 1 286 ? 21.386 -5.172 -14.030 1.00 92.88 286 ASN A N 1
ATOM 2283 C CA . ASN A 1 286 ? 21.516 -5.059 -15.484 1.00 92.88 286 ASN A CA 1
ATOM 2284 C C . ASN A 1 286 ? 22.521 -3.967 -15.879 1.00 92.88 286 ASN A C 1
ATOM 2286 O O . ASN A 1 286 ? 23.390 -4.211 -16.716 1.00 92.88 286 ASN A O 1
ATOM 2290 N N . LEU A 1 287 ? 22.475 -2.803 -15.224 1.00 94.06 287 LEU A N 1
ATOM 2291 C CA . LEU A 1 287 ? 23.435 -1.720 -15.452 1.00 94.06 287 LEU A CA 1
ATOM 2292 C C . LEU A 1 287 ? 24.878 -2.168 -15.170 1.00 94.06 287 LEU A C 1
ATOM 2294 O O . LEU A 1 287 ? 25.794 -1.870 -15.942 1.00 94.06 287 LEU A O 1
ATOM 2298 N N . LEU A 1 288 ? 25.093 -2.895 -14.071 1.00 95.44 288 LEU A N 1
ATOM 2299 C CA . LEU A 1 288 ? 26.400 -3.451 -13.721 1.00 95.44 288 LEU A CA 1
ATOM 2300 C C . LEU A 1 288 ? 26.876 -4.471 -14.758 1.00 95.44 288 LEU A C 1
ATOM 2302 O O . LEU A 1 288 ? 28.045 -4.443 -15.148 1.00 95.44 288 LEU A O 1
ATOM 2306 N N . GLN A 1 289 ? 25.988 -5.345 -15.230 1.00 95.00 289 GLN A N 1
ATOM 2307 C CA . GLN A 1 289 ? 26.321 -6.356 -16.226 1.00 95.00 289 GLN A CA 1
ATOM 2308 C C . GLN A 1 289 ? 26.676 -5.735 -17.583 1.00 95.00 289 GLN A C 1
ATOM 2310 O O . GLN A 1 289 ? 27.669 -6.138 -18.199 1.00 95.00 289 GLN A O 1
ATOM 2315 N N . ASP A 1 290 ? 25.936 -4.714 -18.013 1.00 94.75 290 ASP A N 1
ATOM 2316 C CA . ASP A 1 290 ? 26.214 -3.978 -19.245 1.00 94.75 290 ASP A CA 1
ATOM 2317 C C . ASP A 1 290 ? 27.564 -3.263 -19.170 1.00 94.75 290 ASP A C 1
ATOM 2319 O O . ASP A 1 290 ? 28.417 -3.471 -20.043 1.00 94.75 290 ASP A O 1
ATOM 2323 N N . ASN A 1 291 ? 27.808 -2.515 -18.089 1.00 96.25 291 ASN A N 1
ATOM 2324 C CA . ASN A 1 291 ? 29.082 -1.839 -17.845 1.00 96.25 291 ASN A CA 1
ATOM 2325 C C . ASN A 1 291 ? 30.251 -2.828 -17.807 1.00 96.25 291 ASN A C 1
ATOM 2327 O O . ASN A 1 291 ? 31.265 -2.618 -18.475 1.00 96.25 291 ASN A O 1
ATOM 2331 N N . ASN A 1 292 ? 30.104 -3.935 -17.078 1.00 96.69 292 ASN A N 1
ATOM 2332 C CA . ASN A 1 292 ? 31.127 -4.971 -17.001 1.00 96.69 292 ASN A CA 1
ATOM 2333 C C . ASN A 1 292 ? 31.413 -5.574 -18.384 1.00 96.69 292 ASN A C 1
ATOM 2335 O O . ASN A 1 292 ? 32.567 -5.666 -18.801 1.00 96.69 292 ASN A O 1
ATOM 2339 N N . SER A 1 293 ? 30.372 -5.924 -19.145 1.00 95.81 293 SER A N 1
ATOM 2340 C CA . SER A 1 293 ? 30.534 -6.501 -20.483 1.00 95.81 293 SER A CA 1
ATOM 2341 C C . SER A 1 293 ? 31.212 -5.536 -21.461 1.00 95.81 293 SER A C 1
ATOM 2343 O O . SER A 1 293 ? 31.971 -5.972 -22.332 1.00 95.81 293 SER A O 1
ATOM 2345 N N . TYR A 1 294 ? 30.936 -4.235 -21.340 1.00 96.50 294 TYR A N 1
ATOM 2346 C CA . TYR A 1 294 ? 31.536 -3.187 -22.154 1.00 96.50 294 TYR A CA 1
ATOM 2347 C C . TYR A 1 294 ? 33.022 -3.039 -21.822 1.00 96.50 294 TYR A C 1
ATOM 2349 O O . TYR A 1 294 ? 33.868 -3.156 -22.711 1.00 96.50 294 TYR A O 1
ATOM 2357 N N . VAL A 1 295 ? 33.346 -2.858 -20.538 1.00 97.81 295 VAL A N 1
ATOM 2358 C CA . VAL A 1 295 ? 34.724 -2.685 -20.061 1.00 97.81 295 VAL A CA 1
ATOM 2359 C C . VAL A 1 295 ? 35.574 -3.908 -20.394 1.00 97.81 295 VAL A C 1
ATOM 2361 O O . VAL A 1 295 ? 36.671 -3.755 -20.931 1.00 97.81 295 VAL A O 1
ATOM 2364 N N . VAL A 1 296 ? 35.073 -5.121 -20.149 1.00 96.19 296 VAL A N 1
ATOM 2365 C CA . VAL A 1 296 ? 35.794 -6.364 -20.460 1.00 96.19 296 VAL A CA 1
ATOM 2366 C C . VAL A 1 296 ? 36.049 -6.504 -21.962 1.00 96.19 296 VAL A C 1
ATOM 2368 O O . VAL A 1 296 ? 37.185 -6.772 -22.356 1.00 96.19 296 VAL A O 1
ATOM 2371 N N . ARG A 1 297 ? 35.045 -6.268 -22.822 1.00 96.94 297 ARG A N 1
ATOM 2372 C CA . ARG A 1 297 ? 35.227 -6.342 -24.285 1.00 96.94 297 ARG A CA 1
ATOM 2373 C C . ARG A 1 297 ? 36.291 -5.366 -24.778 1.00 96.94 297 ARG A C 1
ATOM 2375 O O . ARG A 1 297 ? 37.190 -5.774 -25.512 1.00 96.94 297 ARG A O 1
ATOM 2382 N N . TRP A 1 298 ? 36.227 -4.105 -24.355 1.00 98.00 298 TRP A N 1
ATOM 2383 C CA . TRP A 1 298 ? 37.216 -3.100 -24.753 1.00 98.00 298 TRP A CA 1
ATOM 2384 C C . TRP A 1 298 ? 38.612 -3.395 -24.203 1.00 98.00 298 TRP A C 1
ATOM 2386 O O . TRP A 1 298 ? 39.595 -3.220 -24.922 1.00 98.00 298 TRP A O 1
ATOM 2396 N N . SER A 1 299 ? 38.705 -3.912 -22.977 1.00 97.44 299 SER A N 1
ATOM 2397 C CA . SER A 1 299 ? 39.983 -4.293 -22.367 1.00 97.44 299 SER A CA 1
ATOM 2398 C C . SER A 1 299 ? 40.645 -5.448 -23.126 1.00 97.44 299 SER A C 1
ATOM 2400 O O . SER A 1 299 ? 41.835 -5.387 -23.424 1.00 97.44 299 SER A O 1
ATOM 2402 N N . ILE A 1 300 ? 39.874 -6.469 -23.523 1.00 97.88 300 ILE A N 1
ATOM 2403 C CA . ILE A 1 300 ? 40.373 -7.588 -24.340 1.00 97.88 300 ILE A CA 1
ATOM 2404 C C . ILE A 1 300 ? 40.878 -7.088 -25.700 1.00 97.88 300 ILE A C 1
ATOM 2406 O O . ILE A 1 300 ? 41.971 -7.470 -26.119 1.00 97.88 300 ILE A O 1
ATOM 2410 N N . ILE A 1 301 ? 40.130 -6.206 -26.375 1.00 97.62 301 ILE A N 1
ATOM 2411 C CA . ILE A 1 301 ? 40.554 -5.624 -27.659 1.00 97.62 301 ILE A CA 1
ATOM 2412 C C . ILE A 1 301 ? 41.884 -4.875 -27.502 1.00 97.62 301 ILE A C 1
ATOM 2414 O O . ILE A 1 301 ? 42.797 -5.078 -28.302 1.00 97.62 301 ILE A O 1
ATOM 2418 N N . GLN A 1 302 ? 42.031 -4.052 -26.460 1.00 97.25 302 GLN A N 1
ATOM 2419 C CA . GLN A 1 302 ? 43.278 -3.324 -26.206 1.00 97.25 302 GLN A CA 1
ATOM 2420 C C . GLN A 1 302 ? 44.460 -4.266 -25.946 1.00 97.25 302 GLN A C 1
ATOM 2422 O O . GLN A 1 302 ? 45.535 -4.064 -26.514 1.00 97.25 302 GLN A O 1
ATOM 2427 N N . ILE A 1 303 ? 44.261 -5.328 -25.158 1.00 97.69 303 ILE A N 1
ATOM 2428 C CA . ILE A 1 303 ? 45.292 -6.347 -24.907 1.00 97.69 303 ILE A CA 1
ATOM 2429 C C . ILE A 1 303 ? 45.738 -7.006 -26.223 1.00 97.69 303 ILE A C 1
ATOM 2431 O O . ILE A 1 303 ? 46.940 -7.143 -26.460 1.00 97.69 303 ILE A O 1
ATOM 2435 N N . ILE A 1 304 ? 44.799 -7.358 -27.111 1.00 97.75 304 ILE A N 1
ATOM 2436 C CA . ILE A 1 304 ? 45.108 -7.946 -28.427 1.00 97.75 304 ILE A CA 1
ATOM 2437 C C . ILE A 1 304 ? 45.943 -6.980 -29.283 1.00 97.75 304 ILE A C 1
ATOM 2439 O O . ILE A 1 304 ? 46.925 -7.399 -29.896 1.00 97.75 304 ILE A O 1
ATOM 2443 N N . VAL A 1 305 ? 45.601 -5.688 -29.304 1.00 97.81 305 VAL A N 1
ATOM 2444 C CA . VAL A 1 305 ? 46.345 -4.666 -30.066 1.00 97.81 305 VAL A CA 1
ATOM 2445 C C . VAL A 1 305 ? 47.778 -4.504 -29.543 1.00 97.81 305 VAL A C 1
ATOM 2447 O O . VAL A 1 305 ? 48.725 -4.457 -30.335 1.00 97.81 305 VAL A O 1
ATOM 2450 N N . ILE A 1 306 ? 47.973 -4.475 -28.221 1.00 97.62 306 ILE A N 1
ATOM 2451 C CA . ILE A 1 306 ? 49.310 -4.392 -27.608 1.00 97.62 306 ILE A CA 1
ATOM 2452 C C . ILE A 1 306 ? 50.134 -5.645 -27.942 1.00 97.62 306 ILE A C 1
ATOM 2454 O O . ILE A 1 306 ? 51.297 -5.540 -28.335 1.00 97.62 306 ILE A O 1
ATOM 2458 N N . ALA A 1 307 ? 49.536 -6.835 -27.863 1.00 97.12 307 ALA A N 1
ATOM 2459 C CA . ALA A 1 307 ? 50.219 -8.077 -28.219 1.00 97.12 307 ALA A CA 1
ATOM 2460 C C . ALA A 1 307 ? 50.614 -8.111 -29.708 1.00 97.12 307 ALA A C 1
ATOM 2462 O O . ALA A 1 307 ? 51.745 -8.471 -30.042 1.00 97.12 307 ALA A O 1
ATOM 2463 N N . ALA A 1 308 ? 49.719 -7.681 -30.604 1.00 96.94 308 ALA A N 1
ATOM 2464 C CA . ALA A 1 308 ? 49.970 -7.635 -32.043 1.00 96.94 308 ALA A CA 1
ATOM 2465 C C . ALA A 1 308 ? 51.090 -6.649 -32.408 1.00 96.94 308 ALA A C 1
ATOM 2467 O O . ALA A 1 308 ? 52.004 -7.003 -33.152 1.00 96.94 308 ALA A O 1
ATOM 2468 N N . THR A 1 309 ? 51.058 -5.431 -31.860 1.00 97.19 309 THR A N 1
ATOM 2469 C CA . THR A 1 309 ? 52.114 -4.428 -32.094 1.00 97.19 309 THR A CA 1
ATOM 2470 C C . THR A 1 309 ? 53.471 -4.918 -31.592 1.00 97.19 309 THR A C 1
ATOM 2472 O O . THR A 1 309 ? 54.459 -4.813 -32.318 1.00 97.19 309 THR A O 1
ATOM 2475 N N . THR A 1 310 ? 53.508 -5.554 -30.419 1.00 96.31 310 THR A N 1
ATOM 2476 C CA . THR A 1 310 ? 54.724 -6.173 -29.870 1.00 96.31 310 THR A CA 1
ATOM 2477 C C . THR A 1 310 ? 55.253 -7.293 -30.776 1.00 96.31 310 THR A C 1
ATOM 2479 O O . THR A 1 310 ? 56.445 -7.340 -31.079 1.00 96.31 310 THR A O 1
ATOM 2482 N N . ALA A 1 311 ? 54.383 -8.178 -31.274 1.00 95.62 311 ALA A N 1
ATOM 2483 C CA . ALA A 1 311 ? 54.776 -9.256 -32.185 1.00 95.62 311 ALA A CA 1
ATOM 2484 C C . ALA A 1 311 ? 55.347 -8.722 -33.510 1.00 95.62 311 ALA A C 1
ATOM 2486 O O . ALA A 1 311 ? 56.376 -9.208 -33.985 1.00 95.62 311 ALA A O 1
ATOM 2487 N N . VAL A 1 312 ? 54.713 -7.692 -34.082 1.00 95.69 312 VAL A N 1
ATOM 2488 C CA . VAL A 1 312 ? 55.190 -7.014 -35.296 1.00 95.69 312 VAL A CA 1
ATOM 2489 C C . VAL A 1 312 ? 56.561 -6.384 -35.057 1.00 95.69 312 VAL A C 1
ATOM 2491 O O . VAL A 1 312 ? 57.472 -6.600 -35.857 1.00 95.69 312 VAL A O 1
ATOM 2494 N N . GLN A 1 313 ? 56.742 -5.664 -33.946 1.00 93.06 313 GLN A N 1
ATOM 2495 C CA . GLN A 1 313 ? 58.032 -5.080 -33.565 1.00 93.06 313 GLN A CA 1
ATOM 2496 C C . GLN A 1 313 ? 59.131 -6.148 -33.477 1.00 93.06 313 GLN A C 1
ATOM 2498 O O . GLN A 1 313 ? 60.185 -5.997 -34.097 1.00 93.06 313 GLN A O 1
ATOM 2503 N N . VAL A 1 314 ? 58.879 -7.262 -32.782 1.00 95.12 314 VAL A N 1
ATOM 2504 C CA . VAL A 1 314 ? 59.845 -8.368 -32.655 1.00 95.12 314 VAL A CA 1
ATOM 2505 C C . VAL A 1 314 ? 60.169 -8.998 -34.013 1.00 95.12 314 VAL A C 1
ATOM 2507 O O . VAL A 1 314 ? 61.333 -9.291 -34.290 1.00 95.12 314 VAL A O 1
ATOM 2510 N N . TYR A 1 315 ? 59.171 -9.187 -34.880 1.00 94.25 315 TYR A N 1
ATOM 2511 C CA . TYR A 1 315 ? 59.380 -9.722 -36.227 1.00 94.25 315 TYR A CA 1
ATOM 2512 C C . TYR A 1 315 ? 60.272 -8.812 -37.079 1.00 94.25 315 TYR A C 1
ATOM 2514 O O . TYR A 1 315 ? 61.219 -9.297 -37.699 1.00 94.25 315 TYR A O 1
ATOM 2522 N N . PHE A 1 316 ? 60.009 -7.501 -37.088 1.00 92.50 316 PHE A N 1
ATOM 2523 C CA . PHE A 1 316 ? 60.827 -6.540 -37.832 1.00 92.50 316 PHE A CA 1
ATOM 2524 C C . PHE A 1 316 ? 62.270 -6.521 -37.339 1.00 92.50 316 PHE A C 1
ATOM 2526 O O . PHE A 1 316 ? 63.182 -6.571 -38.160 1.00 92.50 316 PHE A O 1
ATOM 2533 N N . VAL A 1 317 ? 62.478 -6.509 -36.018 1.00 91.50 317 VAL A N 1
ATOM 2534 C CA . VAL A 1 317 ? 63.821 -6.569 -35.429 1.00 91.50 317 VAL A CA 1
ATOM 2535 C C . VAL A 1 317 ? 64.537 -7.845 -35.870 1.00 91.50 317 VAL A C 1
ATOM 2537 O O . VAL A 1 317 ? 65.649 -7.768 -36.382 1.00 91.50 317 VAL A O 1
ATOM 2540 N N . ARG A 1 318 ? 63.893 -9.015 -35.764 1.00 87.94 318 ARG A N 1
ATOM 2541 C CA . ARG A 1 318 ? 64.491 -10.282 -36.218 1.00 87.94 318 ARG A CA 1
ATOM 2542 C C . ARG A 1 318 ? 64.844 -10.259 -37.702 1.00 87.94 318 ARG A C 1
ATOM 2544 O O . ARG A 1 318 ? 65.937 -10.673 -38.057 1.00 87.94 318 ARG A O 1
ATOM 2551 N N . LYS A 1 319 ? 63.954 -9.745 -38.553 1.00 86.25 319 LYS A N 1
ATOM 2552 C CA . LYS A 1 319 ? 64.157 -9.691 -40.005 1.00 86.25 319 LYS A CA 1
ATOM 2553 C C . LYS A 1 319 ? 65.244 -8.702 -40.428 1.00 86.25 319 LYS A C 1
ATOM 2555 O O . LYS A 1 319 ? 65.946 -8.967 -41.396 1.00 86.25 319 LYS A O 1
ATOM 2560 N N . LEU A 1 320 ? 65.395 -7.584 -39.716 1.00 86.38 320 LEU A N 1
ATOM 2561 C CA . LEU A 1 320 ? 66.473 -6.619 -39.953 1.00 86.38 320 LEU A CA 1
ATOM 2562 C C . LEU A 1 320 ? 67.855 -7.259 -39.729 1.00 86.38 320 LEU A C 1
ATOM 2564 O O . LEU A 1 320 ? 68.796 -6.958 -40.457 1.00 86.38 320 LEU A O 1
ATOM 2568 N N . PHE A 1 321 ? 67.961 -8.154 -38.743 1.00 82.69 321 PHE A N 1
ATOM 2569 C CA . PHE A 1 321 ? 69.198 -8.862 -38.404 1.00 82.69 321 PHE A CA 1
ATOM 2570 C C . PHE A 1 321 ? 69.349 -10.233 -39.092 1.00 82.69 321 PHE A C 1
ATOM 2572 O O . PHE A 1 321 ? 70.345 -10.918 -38.860 1.00 82.69 321 PHE A O 1
ATOM 2579 N N . ASP A 1 322 ? 68.409 -10.637 -39.953 1.00 71.81 322 ASP A N 1
ATOM 2580 C CA . ASP A 1 322 ? 68.450 -11.920 -40.663 1.00 71.81 322 ASP A CA 1
ATOM 2581 C C . ASP A 1 322 ? 69.320 -11.804 -41.930 1.00 71.81 322 ASP A C 1
ATOM 2583 O O . ASP A 1 322 ? 68.855 -11.522 -43.039 1.00 71.81 322 ASP A O 1
ATOM 2587 N N . ILE A 1 323 ? 70.635 -11.955 -41.754 1.00 66.44 323 ILE A N 1
ATOM 2588 C CA . ILE A 1 323 ? 71.612 -11.943 -42.847 1.00 66.44 323 ILE A CA 1
ATOM 2589 C C . ILE A 1 323 ? 71.556 -13.305 -43.538 1.00 66.44 323 ILE A C 1
ATOM 2591 O O . ILE A 1 323 ? 71.999 -14.314 -42.992 1.00 66.44 323 ILE A O 1
ATOM 2595 N N . LYS A 1 324 ? 71.040 -13.341 -44.771 1.00 62.91 324 LYS A N 1
ATOM 2596 C CA . LYS A 1 324 ? 71.015 -14.556 -45.592 1.00 62.91 324 LYS A CA 1
ATOM 2597 C C . LYS A 1 324 ? 72.456 -14.999 -45.869 1.00 62.91 324 LYS A C 1
ATOM 2599 O O . LYS A 1 324 ? 73.121 -14.440 -46.740 1.00 62.91 324 LYS A O 1
ATOM 2604 N N . THR A 1 325 ? 72.946 -15.999 -45.140 1.00 60.91 325 THR A N 1
ATOM 2605 C CA . THR A 1 325 ? 74.225 -16.651 -45.430 1.00 60.91 325 THR A CA 1
ATOM 2606 C C . THR A 1 325 ? 74.092 -17.378 -46.765 1.00 60.91 325 THR A C 1
ATOM 2608 O O . THR A 1 325 ? 73.594 -18.498 -46.867 1.00 60.91 325 THR A O 1
ATOM 2611 N N . GLY A 1 326 ? 74.477 -16.689 -47.840 1.00 53.66 326 GLY A N 1
ATOM 2612 C CA . GLY A 1 326 ? 74.611 -17.283 -49.159 1.00 53.66 326 GLY A CA 1
ATOM 2613 C C . GLY A 1 326 ? 75.577 -18.456 -49.069 1.00 53.66 326 GLY A C 1
ATOM 2614 O O . GLY A 1 326 ? 76.761 -18.272 -48.797 1.00 53.66 326 GLY A O 1
ATOM 2615 N N . SER A 1 327 ? 75.054 -19.662 -49.278 1.00 56.34 327 SER A N 1
ATOM 2616 C CA . SER A 1 327 ? 75.839 -20.871 -49.497 1.00 56.34 327 SER A CA 1
ATOM 2617 C C . SER A 1 327 ? 76.727 -20.660 -50.728 1.00 56.34 327 SER A C 1
ATOM 2619 O O . SER A 1 327 ? 76.319 -20.912 -51.861 1.00 56.34 327 SER A O 1
ATOM 2621 N N . SER A 1 328 ? 77.945 -20.159 -50.512 1.00 53.34 328 SER A N 1
ATOM 2622 C CA . SER A 1 328 ? 79.041 -20.315 -51.461 1.00 53.34 328 SER A CA 1
ATOM 2623 C C . SER A 1 328 ? 79.475 -21.772 -51.379 1.00 53.34 328 SER A C 1
ATOM 2625 O O . SER A 1 328 ? 80.239 -22.182 -50.505 1.00 53.34 328 SER A O 1
ATOM 2627 N N . ARG A 1 329 ? 78.870 -22.590 -52.237 1.00 52.75 329 ARG A N 1
ATOM 2628 C CA . ARG A 1 329 ? 79.243 -23.983 -52.444 1.00 52.75 329 ARG A CA 1
ATOM 2629 C C . ARG A 1 329 ? 80.636 -23.969 -53.073 1.00 52.75 329 ARG A C 1
ATOM 2631 O O . ARG A 1 329 ? 80.768 -23.606 -54.241 1.00 52.75 329 ARG A O 1
ATOM 2638 N N . SER A 1 330 ? 81.658 -24.321 -52.293 1.00 52.81 330 SER A N 1
ATOM 2639 C CA . SER A 1 330 ? 83.004 -24.520 -52.823 1.00 52.81 330 SER A CA 1
ATOM 2640 C C . SER A 1 330 ? 82.943 -25.580 -53.922 1.00 52.81 330 SER A C 1
ATOM 2642 O O . SER A 1 330 ? 82.356 -26.654 -53.759 1.00 52.81 330 SER A O 1
ATOM 2644 N N . ARG A 1 331 ? 83.496 -25.249 -55.087 1.00 48.41 331 ARG A N 1
ATOM 2645 C CA . ARG A 1 331 ? 83.726 -26.206 -56.160 1.00 48.41 331 ARG A CA 1
ATOM 2646 C C . ARG A 1 331 ? 85.199 -26.096 -56.548 1.00 48.41 331 ARG A C 1
ATOM 2648 O O . ARG A 1 331 ? 85.546 -25.170 -57.266 1.00 48.41 331 ARG A O 1
ATOM 2655 N N . ILE A 1 332 ? 85.939 -27.079 -56.022 1.00 44.81 332 ILE A N 1
ATOM 2656 C CA . ILE A 1 332 ? 87.247 -27.641 -56.414 1.00 44.81 332 ILE A CA 1
ATOM 2657 C C . ILE A 1 332 ? 88.423 -26.668 -56.414 1.00 44.81 332 ILE A C 1
ATOM 2659 O O . ILE A 1 332 ? 88.469 -25.774 -57.283 1.00 44.81 332 ILE A O 1
#

Foldseek 3Di:
DVVVVVVVVVVVVVVVVVVVVVVVVVVVVVVVVVVVVVVVVVVVVVVVVVVVVVVVVVVVVVVVVVVVVVVVVVVVVVVVVVVVVVVVVVVVVVVVLVVLLVVLVVVLVVVVVVVVVVVVVVPPPDDDDPPVVLDQKDKDKDWDKADAQDKDKDKDWAAFQKKKKKKKAWPDKDPLWKWKWKAAQVRDTPGGTDGGRMDMDMDRGHRTDIMMIMIGNNVGHDMMITMMMIIMIHHPPSVVVVVVVVVVVVVVVVVSVVSVVVSVVSVVVVVVVVVVVVVVVVVVVVVVVVVVVVVVVVVVVVVVVVVVVVVVVVVVVVVVPPDPPPPPPDDD

Solvent-accessible surface area (backbone atoms only — not comparable to full-atom values): 17929 Å² total; per-residue (Å²): 119,65,64,66,53,50,53,51,50,51,52,52,49,51,52,51,48,52,53,50,53,48,53,49,51,51,50,52,48,55,50,48,53,50,52,50,54,51,50,52,53,48,52,52,49,50,51,51,51,49,53,50,50,55,50,50,54,50,53,50,51,50,50,52,52,51,50,52,50,49,52,51,52,51,52,51,50,48,54,52,53,50,53,50,51,50,55,53,49,56,58,56,44,53,61,49,50,52,54,49,45,53,52,51,53,50,53,53,52,53,52,50,53,51,55,53,50,54,58,54,60,69,65,74,79,65,80,93,64,64,81,74,77,75,50,34,58,48,79,46,80,45,81,46,77,45,51,42,53,35,68,54,72,47,77,46,80,41,56,63,66,18,27,39,38,38,36,39,35,50,74,46,41,77,90,40,55,38,26,41,29,34,26,42,57,88,71,47,72,77,37,67,74,42,83,34,44,57,56,72,52,76,41,76,64,34,85,36,44,50,31,40,43,34,41,37,32,54,88,34,79,85,38,45,34,36,31,36,40,39,42,35,38,40,30,69,80,48,38,62,53,51,52,53,55,47,54,64,51,47,71,61,44,56,62,50,52,54,49,51,56,49,46,53,51,56,51,50,54,50,50,52,50,51,52,53,52,52,54,50,52,53,49,53,52,50,53,51,51,51,52,50,54,50,53,52,54,55,50,52,53,52,52,52,50,54,52,51,53,50,52,50,53,52,50,52,55,52,57,75,67,60,73,82,79,74,83,78,75,85,78,133

Mean predicted aligned error: 19.48 Å

Radius of gyration: 61.13 Å; Cα contacts (8 Å, |Δi|>4): 296; chains: 1; bounding box: 147×158×81 Å

Secondary structure (DSSP, 8-state):
-HHHHHHHHHHHHHHHHHHHHHHHHHHHHHHHHHHHHHHHHHHHHHHHHHHHHHHHHHHHHHHHHHHHHHHHHHHHHHHHHHHHHHHHHHHHHHHHHHHHHHHHHHHHHHHHHHHHHHHHHTTSS-----TTTT-SEEEEEEEEEE-TT-EEEEEEEE-TT-EEEEEEEEEESTTS-EEEEEE-TTS-EEEEEEEESEEEEEESS--SEEEEEEEE-TT-SS--EEEEEEEEEE-HHHHHHHHHHHHHHHHHHHHHHHHHHHHHHHHHHHHHHHHHHHHHHHHHHHHHHHHHHHHHHHHHHHHHHHHHHHHHHHHHHHHHT-----------